Protein AF-A0A7M4FE18-F1 (afdb_monomer)

Solvent-accessible surface area (backbone atoms only — not comparable to full-atom values): 10732 Å² total; per-residue (Å²): 135,82,82,81,82,78,73,80,78,76,74,68,84,56,61,56,69,42,36,72,48,79,52,52,74,40,83,45,57,67,82,55,80,61,75,67,67,68,33,57,43,26,29,35,41,30,49,22,40,24,46,33,34,63,68,52,71,59,44,53,52,50,60,69,66,32,81,45,52,52,42,32,36,61,48,68,33,54,24,41,53,43,49,86,30,51,68,44,40,52,50,55,64,74,47,84,34,49,55,67,53,80,74,38,33,19,62,25,48,79,97,41,48,69,40,37,44,68,74,64,52,76,83,75,25,66,66,65,81,76,91,62,70,68,60,62,50,48,56,52,52,52,53,52,50,52,53,54,50,50,54,51,50,50,52,51,48,50,52,58,68,38,50,65,54,54,54,52,51,54,52,54,50,52,52,51,52,51,54,51,54,54,53,54,59,66,72,77,111

Structure (mmCIF, N/CA/C/O backbone):
data_AF-A0A7M4FE18-F1
#
_entry.id   AF-A0A7M4FE18-F1
#
loop_
_atom_site.group_PDB
_atom_site.id
_atom_site.type_symbol
_atom_site.label_atom_id
_atom_site.label_alt_id
_atom_site.label_comp_id
_atom_site.label_asym_id
_atom_site.label_entity_id
_atom_site.label_seq_id
_atom_site.pdbx_PDB_ins_code
_atom_site.Cartn_x
_atom_site.Cartn_y
_atom_site.Cartn_z
_atom_site.occupancy
_atom_site.B_iso_or_equiv
_atom_site.auth_seq_id
_atom_site.auth_comp_id
_atom_site.auth_asym_id
_atom_site.auth_atom_id
_atom_site.pdbx_PDB_model_num
ATOM 1 N N . MET A 1 1 ? -44.378 39.730 22.964 1.00 42.28 1 MET A N 1
ATOM 2 C CA . MET A 1 1 ? -43.262 39.204 22.153 1.00 42.28 1 MET A CA 1
ATOM 3 C C . MET A 1 1 ? -42.822 37.895 22.796 1.00 42.28 1 MET A C 1
ATOM 5 O O . MET A 1 1 ? -42.342 37.959 23.922 1.00 42.28 1 MET A O 1
ATOM 9 N N . PRO A 1 2 ? -43.108 36.723 22.208 1.00 44.78 2 PRO A N 1
ATOM 10 C CA . PRO A 1 2 ? -42.688 35.455 22.796 1.00 44.78 2 PRO A CA 1
ATOM 11 C C . PRO A 1 2 ? -41.182 35.238 22.551 1.00 44.78 2 PRO A C 1
ATOM 13 O O . PRO A 1 2 ? -40.670 35.695 21.526 1.00 44.78 2 PRO A O 1
ATOM 16 N N . PRO A 1 3 ? -40.460 34.574 23.470 1.00 52.25 3 PRO A N 1
ATOM 17 C CA . PRO A 1 3 ? -39.063 34.226 23.258 1.00 52.25 3 PRO A CA 1
ATOM 18 C C . PRO A 1 3 ? -38.976 33.123 22.198 1.00 52.25 3 PRO A C 1
ATOM 20 O O . PRO A 1 3 ? -39.673 32.112 22.277 1.00 52.25 3 PRO A O 1
ATOM 23 N N . GLY A 1 4 ? -38.142 33.353 21.184 1.00 50.41 4 GLY A N 1
ATOM 24 C CA . GLY A 1 4 ? -37.883 32.398 20.114 1.00 50.41 4 GLY A CA 1
ATOM 25 C C . GLY A 1 4 ? -37.279 31.113 20.669 1.00 50.41 4 GLY A C 1
ATOM 26 O O . GLY A 1 4 ? -36.243 31.130 21.329 1.00 50.41 4 GLY A O 1
ATOM 27 N N . THR A 1 5 ? -37.935 29.994 20.393 1.00 49.88 5 THR A N 1
ATOM 28 C CA . THR A 1 5 ? -37.393 28.656 20.597 1.00 49.88 5 THR A CA 1
ATOM 29 C C . THR A 1 5 ? -36.272 28.437 19.585 1.00 49.88 5 THR A C 1
ATOM 31 O O . THR A 1 5 ? -36.537 28.204 18.408 1.00 49.88 5 THR A O 1
ATOM 34 N N . SER A 1 6 ? -35.016 28.542 20.018 1.00 52.50 6 SER A N 1
ATOM 35 C CA . SER A 1 6 ? -33.874 28.078 19.233 1.00 52.50 6 SER A CA 1
ATOM 36 C C . SER A 1 6 ? -33.921 26.551 19.171 1.00 52.50 6 SER A C 1
ATOM 38 O O . SER A 1 6 ? -33.638 25.879 20.166 1.00 52.50 6 SER A O 1
ATOM 40 N N . GLU A 1 7 ? -34.316 26.013 18.018 1.00 55.94 7 GLU A N 1
ATOM 41 C CA . GLU A 1 7 ? -34.139 24.602 17.684 1.00 55.94 7 GLU A CA 1
ATOM 42 C C . GLU A 1 7 ? -32.673 24.193 17.908 1.00 55.94 7 GLU A C 1
ATOM 44 O O . GLU A 1 7 ? -31.758 24.923 17.511 1.00 55.94 7 GLU A O 1
ATOM 49 N N . PRO A 1 8 ? -32.404 23.028 18.520 1.00 55.88 8 PRO A N 1
ATOM 50 C CA . PRO A 1 8 ? -31.051 22.524 18.602 1.00 55.88 8 PRO A CA 1
ATOM 51 C C . PRO A 1 8 ? -30.641 22.087 17.197 1.00 55.88 8 PRO A C 1
ATOM 53 O O . PRO A 1 8 ? -31.093 21.059 16.689 1.00 55.88 8 PRO A O 1
ATOM 56 N N . HIS A 1 9 ? -29.769 22.873 16.566 1.00 52.91 9 HIS A N 1
ATOM 57 C CA . HIS A 1 9 ? -29.008 22.436 15.406 1.00 52.91 9 HIS A CA 1
ATOM 58 C C . HIS A 1 9 ? -28.360 21.092 15.753 1.00 52.91 9 HIS A C 1
ATOM 60 O O . HIS A 1 9 ? -27.433 21.028 16.560 1.00 52.91 9 HIS A O 1
ATOM 66 N N . ARG A 1 10 ? -28.882 20.003 15.173 1.00 52.66 10 ARG A N 1
ATOM 67 C CA . ARG A 1 10 ? -28.255 18.681 15.207 1.00 52.66 10 ARG A CA 1
ATOM 68 C C . ARG A 1 10 ? -26.841 18.838 14.659 1.00 52.66 10 ARG A C 1
ATOM 70 O O . ARG A 1 10 ? -26.648 18.904 13.447 1.00 52.66 10 ARG A O 1
ATOM 77 N N . ALA A 1 11 ? -25.864 18.917 15.556 1.00 55.81 11 ALA A N 1
ATOM 78 C CA . ALA A 1 11 ? -24.471 18.735 15.208 1.00 55.81 11 ALA A CA 1
ATOM 79 C C . ALA A 1 11 ? -24.369 17.370 14.518 1.00 55.81 11 ALA A C 1
ATOM 81 O O . ALA A 1 11 ? -24.775 16.353 15.087 1.00 55.81 11 ALA A O 1
ATOM 82 N N . GLY A 1 12 ? -23.901 17.357 13.268 1.00 58.50 12 GLY A N 1
ATOM 83 C CA . GLY A 1 12 ? -23.571 16.110 12.586 1.00 58.50 12 GLY A CA 1
ATOM 84 C C . GLY A 1 12 ? -22.623 15.275 13.456 1.00 58.50 12 GLY A C 1
ATOM 85 O O . GLY A 1 12 ? -21.921 15.837 14.304 1.00 58.50 12 GLY A O 1
ATOM 86 N N . PRO A 1 13 ? -22.611 13.942 13.299 1.00 56.84 13 PRO A N 1
ATOM 87 C CA . PRO A 1 13 ? -21.755 13.085 14.105 1.00 56.84 13 PRO A CA 1
ATOM 88 C C . PRO A 1 13 ? -20.311 13.584 14.016 1.00 56.84 13 PRO A C 1
ATOM 90 O O . PRO A 1 13 ? -19.751 13.715 12.928 1.00 56.84 13 PRO A O 1
ATOM 93 N N . SER A 1 14 ? -19.725 13.906 15.170 1.00 61.03 14 SER A N 1
ATOM 94 C CA . SER A 1 14 ? -18.310 14.257 15.247 1.00 61.03 14 SER A CA 1
ATOM 95 C C . SER A 1 14 ? -17.492 13.092 14.676 1.00 61.03 14 SER A C 1
ATOM 97 O O . SER A 1 14 ? -17.781 11.940 15.021 1.00 61.03 14 SER A O 1
ATOM 99 N N . PRO A 1 15 ? -16.456 13.340 13.852 1.00 65.06 15 PRO A N 1
ATOM 100 C CA . PRO A 1 15 ? -15.576 12.280 13.349 1.00 65.06 15 PRO A CA 1
ATOM 101 C C . PRO A 1 15 ? -14.940 11.457 14.484 1.00 65.06 15 PRO A C 1
ATOM 103 O O . PRO A 1 15 ? -14.554 10.311 14.276 1.00 65.06 15 PRO A O 1
ATOM 106 N N . ALA A 1 16 ? -14.921 11.997 15.709 1.00 69.12 16 ALA A N 1
ATOM 107 C CA . ALA A 1 16 ? -14.487 11.301 16.913 1.00 69.12 16 ALA A CA 1
ATOM 108 C C . ALA A 1 16 ? -15.373 10.106 17.320 1.00 69.12 16 ALA A C 1
ATOM 110 O O . ALA A 1 16 ? -14.930 9.312 18.138 1.00 69.12 16 ALA A O 1
ATOM 111 N N . ALA A 1 17 ? -16.594 9.961 16.793 1.00 83.62 17 ALA A N 1
ATOM 112 C CA . ALA A 1 17 ? -17.497 8.846 17.110 1.00 83.62 17 ALA A CA 1
ATOM 113 C C . ALA A 1 17 ? -17.591 7.792 15.991 1.00 83.62 17 ALA A C 1
ATOM 115 O O . ALA A 1 17 ? -18.314 6.807 16.136 1.00 83.62 17 ALA A O 1
ATOM 116 N N . LEU A 1 18 ? -16.898 7.991 14.864 1.00 88.88 18 LEU A N 1
ATOM 117 C CA . LEU A 1 18 ? -16.988 7.092 13.717 1.00 88.88 18 LEU A CA 1
ATOM 118 C C . LEU A 1 18 ? -16.325 5.741 14.034 1.00 88.88 18 LEU A C 1
ATOM 120 O O . LEU A 1 18 ? -15.116 5.682 14.243 1.00 88.88 18 LEU A O 1
ATOM 124 N N . GLN A 1 19 ? -17.110 4.662 14.027 1.00 94.44 19 GLN A N 1
ATOM 125 C CA . GLN A 1 19 ? -16.635 3.293 14.290 1.00 94.44 19 GLN A CA 1
ATOM 126 C C . GLN A 1 19 ? -16.416 2.478 13.013 1.00 94.44 19 GLN A C 1
ATOM 128 O O . GLN A 1 19 ? -15.500 1.661 12.935 1.00 94.44 19 GLN A O 1
ATOM 133 N N . HIS A 1 20 ? -17.226 2.716 11.985 1.00 95.56 20 HIS A N 1
ATOM 134 C CA . HIS A 1 20 ? -17.177 1.960 10.739 1.00 95.56 20 HIS A CA 1
ATOM 135 C C . HIS A 1 20 ? -17.039 2.921 9.564 1.00 95.56 20 HIS A C 1
ATOM 137 O O . HIS A 1 20 ? -17.894 3.781 9.357 1.00 95.56 20 HIS A O 1
ATOM 143 N N . LEU A 1 21 ? -15.959 2.769 8.800 1.00 95.38 21 LEU A N 1
ATOM 144 C CA . LEU A 1 21 ? -15.703 3.534 7.587 1.00 95.38 21 LEU A CA 1
ATOM 145 C C . LEU A 1 21 ? -15.643 2.576 6.399 1.00 95.38 21 LEU A C 1
ATOM 147 O O . LEU A 1 21 ? -14.681 1.819 6.253 1.00 95.38 21 LEU A O 1
ATOM 151 N N . ASP A 1 22 ? -16.677 2.609 5.559 1.00 96.50 22 ASP A N 1
ATOM 152 C CA . ASP A 1 22 ? -16.724 1.835 4.321 1.00 96.50 22 ASP A CA 1
ATOM 153 C C . ASP A 1 22 ? -16.465 2.740 3.114 1.00 96.50 22 ASP A C 1
ATOM 155 O O . ASP A 1 22 ? -17.252 3.631 2.805 1.00 96.50 22 ASP A O 1
ATOM 159 N N . LEU A 1 23 ? -15.335 2.509 2.452 1.00 96.44 23 LEU A N 1
ATOM 160 C CA . LEU A 1 23 ? -14.903 3.186 1.233 1.00 96.44 23 LEU A CA 1
ATOM 161 C C . LEU A 1 23 ? -14.771 2.187 0.077 1.00 96.44 23 LEU A C 1
ATOM 163 O O . LEU A 1 23 ? -14.039 2.446 -0.884 1.00 96.44 23 LEU A O 1
ATOM 167 N N . ARG A 1 24 ? -15.455 1.036 0.150 1.00 97.38 24 ARG A N 1
ATOM 168 C CA . ARG A 1 24 ? -15.417 0.042 -0.925 1.00 97.38 24 ARG A CA 1
ATOM 169 C C . ARG A 1 24 ? -15.909 0.596 -2.254 1.00 97.38 24 ARG A C 1
ATOM 171 O O . ARG A 1 24 ? -16.787 1.454 -2.272 1.00 97.38 24 ARG A O 1
ATOM 178 N N . ASN A 1 25 ? -15.424 0.014 -3.345 1.00 97.31 25 ASN A N 1
ATOM 179 C CA . ASN A 1 25 ? -15.911 0.281 -4.700 1.00 97.31 25 ASN A CA 1
ATOM 180 C C . ASN A 1 25 ? -15.826 1.768 -5.068 1.00 97.31 25 ASN A C 1
ATOM 182 O O . ASN A 1 25 ? -16.767 2.365 -5.589 1.00 97.31 25 ASN A O 1
ATOM 186 N N . ASN A 1 26 ? -14.685 2.365 -4.736 1.00 96.56 26 ASN A N 1
ATOM 187 C CA . ASN A 1 26 ? -14.334 3.725 -5.113 1.00 96.56 26 ASN A CA 1
ATOM 188 C C . ASN A 1 26 ? -13.108 3.686 -6.035 1.00 96.56 26 ASN A C 1
ATOM 190 O O . ASN A 1 26 ? -12.541 2.636 -6.326 1.00 96.56 26 ASN A O 1
ATOM 194 N N . SER A 1 27 ? -12.678 4.843 -6.527 1.00 96.94 27 SER A N 1
ATOM 195 C CA . SER A 1 27 ? -11.498 4.951 -7.396 1.00 96.94 27 SER A CA 1
ATOM 196 C C . SER A 1 27 ? -10.297 5.525 -6.644 1.00 96.94 27 SER A C 1
ATOM 198 O O . SER A 1 27 ? -9.542 6.330 -7.185 1.00 96.94 27 SER A O 1
ATOM 200 N N . LEU A 1 28 ? -10.124 5.156 -5.369 1.00 96.56 28 LEU A N 1
ATOM 201 C CA . LEU A 1 28 ? -9.009 5.655 -4.569 1.00 96.56 28 LEU A CA 1
ATOM 202 C C . LEU A 1 28 ? -7.695 5.089 -5.111 1.00 96.56 28 LEU A C 1
ATOM 204 O O . LEU A 1 28 ? -7.474 3.882 -5.091 1.00 96.56 28 LEU A O 1
ATOM 208 N N . VAL A 1 29 ? -6.813 5.976 -5.568 1.00 95.06 29 VAL A N 1
ATOM 209 C CA . VAL A 1 29 ? -5.465 5.636 -6.063 1.00 95.06 29 VAL A CA 1
ATOM 210 C C . VAL A 1 29 ? -4.392 5.751 -4.979 1.00 95.06 29 VAL A C 1
ATOM 212 O O . VAL A 1 29 ? -3.300 5.196 -5.089 1.00 95.06 29 VAL A O 1
ATOM 215 N N . GLY A 1 30 ? -4.701 6.463 -3.897 1.00 92.62 30 GLY A N 1
ATOM 216 C CA . GLY A 1 30 ? -3.815 6.645 -2.761 1.00 92.62 30 GLY A CA 1
ATOM 217 C C . GLY A 1 30 ? -4.547 7.241 -1.567 1.00 92.62 30 GLY A C 1
ATOM 218 O O . GLY A 1 30 ? -5.657 7.754 -1.687 1.00 92.62 30 GLY A O 1
ATOM 219 N N . LEU A 1 31 ? -3.899 7.174 -0.409 1.00 92.31 31 LEU A N 1
ATOM 220 C CA . LEU A 1 31 ? -4.385 7.743 0.844 1.00 92.31 31 LEU A CA 1
ATOM 221 C C . LEU A 1 31 ? -3.417 8.828 1.311 1.00 92.31 31 LEU A C 1
ATOM 223 O O . LEU A 1 31 ? -2.200 8.719 1.120 1.00 92.31 31 LEU A O 1
ATOM 227 N N . HIS A 1 32 ? -3.960 9.885 1.908 1.00 85.81 32 HIS A N 1
ATOM 228 C CA . HIS A 1 32 ? -3.176 11.011 2.395 1.00 85.81 32 HIS A CA 1
ATOM 229 C C . HIS A 1 32 ? -2.649 10.739 3.811 1.00 85.81 32 HIS A C 1
ATOM 231 O O . HIS A 1 32 ? -3.132 9.871 4.541 1.00 85.81 32 HIS A O 1
ATOM 237 N N . ASN A 1 33 ? -1.647 11.507 4.231 1.00 77.56 33 ASN A N 1
ATOM 238 C CA . ASN A 1 33 ? -1.015 11.382 5.548 1.00 77.56 33 ASN A CA 1
ATOM 239 C C . ASN A 1 33 ? -1.886 11.868 6.727 1.00 77.56 33 ASN A C 1
ATOM 241 O O . ASN A 1 33 ? -1.421 11.822 7.858 1.00 77.56 33 ASN A O 1
ATOM 245 N N . VAL A 1 34 ? -3.122 12.299 6.479 1.00 79.12 34 VAL A N 1
ATOM 246 C CA . VAL A 1 34 ? -4.082 12.707 7.521 1.00 79.12 34 VAL A CA 1
ATOM 247 C C . VAL A 1 34 ? -5.453 12.055 7.334 1.00 79.12 34 VAL A C 1
ATOM 249 O O . VAL A 1 34 ? -6.414 12.439 7.990 1.00 79.12 34 VAL A O 1
ATOM 252 N N . SER A 1 35 ? -5.566 11.069 6.436 1.00 81.94 35 SER A N 1
ATOM 253 C CA . SER A 1 35 ? -6.856 10.477 6.057 1.00 81.94 35 SER A CA 1
ATOM 254 C C . SER A 1 35 ? -7.612 9.836 7.222 1.00 81.94 35 SER A C 1
ATOM 256 O O . SER A 1 35 ? -8.833 9.745 7.152 1.00 81.94 35 SER A O 1
ATOM 258 N N . PHE A 1 36 ? -6.917 9.409 8.281 1.00 86.75 36 PHE A N 1
ATOM 259 C CA . PHE A 1 36 ? -7.545 8.775 9.445 1.00 86.75 36 PHE A CA 1
ATOM 260 C C . PHE A 1 36 ? -7.273 9.513 10.759 1.00 86.75 36 PHE A C 1
ATOM 262 O O . PHE A 1 36 ? -7.520 8.985 11.845 1.00 86.75 36 PHE A O 1
ATOM 269 N N . GLN A 1 37 ? -6.754 10.740 10.681 1.00 85.50 37 GLN A N 1
ATOM 270 C CA . GLN A 1 37 ? -6.467 11.537 11.864 1.00 85.50 37 GLN A CA 1
ATOM 271 C C . GLN A 1 37 ? -7.768 11.891 12.600 1.00 85.50 37 GLN A C 1
ATOM 273 O O . GLN A 1 37 ? -8.750 12.310 11.994 1.00 85.50 37 GLN A O 1
ATOM 278 N N . GLY A 1 38 ? -7.780 11.716 13.924 1.00 84.50 38 GLY A N 1
ATOM 279 C CA . GLY A 1 38 ? -8.946 12.010 14.765 1.00 84.50 38 GLY A CA 1
ATOM 280 C C . GLY A 1 38 ? -10.012 10.908 14.813 1.00 84.50 38 GLY A C 1
ATOM 281 O O . GLY A 1 38 ? -10.920 10.998 15.636 1.00 84.50 38 GLY A O 1
ATOM 282 N N . LEU A 1 39 ? -9.880 9.833 14.026 1.00 89.50 39 LEU A N 1
ATOM 283 C CA . LEU A 1 39 ? -10.812 8.697 14.021 1.00 89.50 39 LEU A CA 1
ATOM 284 C C . LEU A 1 39 ? -10.513 7.682 15.141 1.00 89.50 39 LEU A C 1
ATOM 286 O O . LEU A 1 39 ? -10.460 6.479 14.912 1.00 89.50 39 LEU A O 1
ATOM 290 N N . GLY A 1 40 ? -10.292 8.149 16.372 1.00 89.94 40 GLY A N 1
ATOM 291 C CA . GLY A 1 40 ? -9.823 7.303 17.482 1.00 89.94 40 GLY A CA 1
ATOM 292 C C . GLY A 1 40 ? -10.772 6.167 17.894 1.00 89.94 40 GLY A C 1
ATOM 293 O O . GLY A 1 40 ? -10.336 5.223 18.550 1.00 89.94 40 GLY A O 1
ATOM 294 N N . GLN A 1 41 ? -12.048 6.245 17.505 1.00 94.12 41 GLN A N 1
ATOM 295 C CA . GLN A 1 41 ? -13.060 5.213 17.759 1.00 94.12 41 GLN A CA 1
ATOM 296 C C . GLN A 1 41 ? -13.259 4.257 16.576 1.00 94.12 41 GLN A C 1
ATOM 298 O O . GLN A 1 41 ? -14.131 3.400 16.648 1.00 94.12 41 GLN A O 1
ATOM 303 N N . LEU A 1 42 ? -12.473 4.378 15.501 1.00 95.88 42 LEU A N 1
ATOM 304 C CA . LEU A 1 42 ? -12.630 3.540 14.318 1.00 95.88 42 LEU A CA 1
ATOM 305 C C . LEU A 1 42 ? -12.277 2.085 14.633 1.00 95.88 42 LEU A C 1
ATOM 307 O O . LEU A 1 42 ? -11.161 1.789 15.049 1.00 95.88 42 LEU A O 1
ATOM 311 N N . GLU A 1 43 ? -13.218 1.183 14.382 1.00 96.62 43 GLU A N 1
ATOM 312 C CA . GLU A 1 43 ? -13.111 -0.258 14.612 1.00 96.62 43 GLU A CA 1
ATOM 313 C C . GLU A 1 43 ? -12.941 -1.044 13.312 1.00 96.62 43 GLU A C 1
ATOM 315 O O . GLU A 1 43 ? -12.231 -2.054 13.278 1.00 96.62 43 GLU A O 1
ATOM 320 N N . SER A 1 44 ? -13.561 -0.578 12.222 1.00 97.50 44 SER A N 1
ATOM 321 C CA . SER A 1 44 ? -13.437 -1.217 10.913 1.00 97.50 44 SER A CA 1
ATOM 322 C C . SER A 1 44 ? -13.242 -0.223 9.779 1.00 97.50 44 SER A C 1
ATOM 324 O O . SER A 1 44 ? -14.005 0.736 9.641 1.00 97.50 44 SER A O 1
ATOM 326 N N . LEU A 1 45 ? -12.280 -0.530 8.915 1.00 97.50 45 LEU A N 1
ATOM 327 C CA . LEU A 1 45 ? -11.978 0.208 7.700 1.00 97.50 45 LEU A CA 1
ATOM 328 C C . LEU A 1 45 ? -12.067 -0.724 6.496 1.00 97.50 45 LEU A C 1
ATOM 330 O O . LEU A 1 45 ? -11.366 -1.732 6.422 1.00 97.50 45 LEU A O 1
ATOM 334 N N . ASN A 1 46 ? -12.879 -0.358 5.517 1.00 98.06 46 ASN A N 1
ATOM 335 C CA . ASN A 1 46 ? -12.965 -1.105 4.278 1.00 98.06 46 ASN A CA 1
ATOM 336 C C . ASN A 1 46 ? -12.518 -0.261 3.085 1.00 98.06 46 ASN A C 1
ATOM 338 O O . ASN A 1 46 ? -13.128 0.755 2.771 1.00 98.06 46 ASN A O 1
ATOM 342 N N . LEU A 1 47 ? -11.452 -0.708 2.427 1.00 97.75 47 LEU A N 1
ATOM 343 C CA . LEU A 1 47 ? -10.853 -0.099 1.242 1.00 97.75 47 LEU A CA 1
ATOM 344 C C . LEU A 1 47 ? -10.875 -1.069 0.051 1.00 97.75 47 LEU A C 1
ATOM 346 O O . LEU A 1 47 ? -10.108 -0.899 -0.899 1.00 97.75 47 LEU A O 1
ATOM 350 N N . SER A 1 48 ? -11.705 -2.117 0.097 1.00 98.06 48 SER A N 1
ATOM 351 C CA . SER A 1 48 ? -11.775 -3.092 -0.990 1.00 98.06 48 SER A CA 1
ATOM 352 C C . SER A 1 48 ? -12.252 -2.459 -2.298 1.00 98.06 48 SER A C 1
ATOM 354 O O . SER A 1 48 ? -12.927 -1.434 -2.270 1.00 98.06 48 SER A O 1
ATOM 356 N N . ASP A 1 49 ? -11.942 -3.068 -3.442 1.00 98.00 49 ASP A N 1
ATOM 357 C CA . ASP A 1 49 ? -12.413 -2.584 -4.755 1.00 98.00 49 ASP A CA 1
ATOM 358 C C . ASP A 1 49 ? -12.030 -1.123 -4.996 1.00 98.00 49 ASP A C 1
ATOM 360 O O . ASP A 1 49 ? -12.872 -0.265 -5.248 1.00 98.00 49 ASP A O 1
ATOM 364 N N . ASN A 1 50 ? -10.748 -0.827 -4.833 1.00 98.38 50 ASN A N 1
ATOM 365 C CA . ASN A 1 50 ? -10.190 0.478 -5.140 1.00 98.38 50 ASN A CA 1
ATOM 366 C C . ASN A 1 50 ? -9.008 0.311 -6.103 1.00 98.38 50 ASN A C 1
ATOM 368 O O . ASN A 1 50 ? -8.731 -0.774 -6.614 1.00 98.38 50 ASN A O 1
ATOM 372 N N . SER A 1 51 ? -8.316 1.407 -6.394 1.00 98.00 51 SER A N 1
ATOM 373 C CA . SER A 1 51 ? -7.145 1.433 -7.274 1.00 98.00 51 SER A CA 1
ATOM 374 C C . SER A 1 51 ? -5.851 1.664 -6.488 1.00 98.00 51 SER A C 1
ATOM 376 O O . SER A 1 51 ? -4.908 2.272 -6.995 1.00 98.00 51 SER A O 1
ATOM 378 N N . LEU A 1 52 ? -5.797 1.207 -5.233 1.00 97.75 52 LEU A N 1
ATOM 379 C CA . LEU A 1 52 ? -4.626 1.380 -4.383 1.00 97.75 52 LEU A CA 1
ATOM 380 C C . LEU A 1 52 ? -3.499 0.469 -4.866 1.00 97.75 52 LEU A C 1
ATOM 382 O O . LEU A 1 52 ? -3.632 -0.751 -4.918 1.00 97.75 52 LEU A O 1
ATOM 386 N N . MET A 1 53 ? -2.359 1.078 -5.174 1.00 97.19 53 MET A N 1
ATOM 387 C CA . MET A 1 53 ? -1.168 0.346 -5.610 1.00 97.19 53 MET A CA 1
ATOM 388 C C . MET A 1 53 ? -0.267 -0.051 -4.440 1.00 97.19 53 MET A C 1
ATOM 390 O O . MET A 1 53 ? 0.411 -1.073 -4.499 1.00 97.19 53 MET A O 1
ATOM 394 N N . ARG A 1 54 ? -0.253 0.756 -3.372 1.00 95.81 54 ARG A N 1
ATOM 395 C CA . ARG A 1 54 ? 0.489 0.518 -2.127 1.00 95.81 54 ARG A CA 1
ATOM 396 C C . ARG A 1 54 ? -0.027 1.421 -1.008 1.00 95.81 54 ARG A C 1
ATOM 398 O O . ARG A 1 54 ? -0.568 2.495 -1.274 1.00 95.81 54 ARG A O 1
ATOM 405 N N . LEU A 1 55 ? 0.202 1.032 0.242 1.00 95.81 55 LEU A N 1
ATOM 406 C CA . LEU A 1 55 ? 0.005 1.895 1.408 1.00 95.81 55 LEU A CA 1
ATOM 407 C C . LEU A 1 55 ? 1.345 2.520 1.808 1.00 95.81 55 LEU A C 1
ATOM 409 O O . LEU A 1 55 ? 2.322 1.813 2.033 1.00 95.81 55 LEU A O 1
ATOM 413 N N . LYS A 1 56 ? 1.400 3.853 1.889 1.00 94.38 56 LYS A N 1
ATOM 414 C CA . LYS A 1 56 ? 2.618 4.579 2.286 1.00 94.38 56 LYS A CA 1
ATOM 415 C C . LYS A 1 56 ? 2.871 4.429 3.789 1.00 94.38 56 LYS A C 1
ATOM 417 O O . LYS A 1 56 ? 1.922 4.336 4.566 1.00 94.38 56 LYS A O 1
ATOM 422 N N . ASN A 1 57 ? 4.126 4.558 4.218 1.00 93.56 57 ASN A N 1
ATOM 423 C CA . ASN A 1 57 ? 4.519 4.451 5.633 1.00 93.56 57 ASN A CA 1
ATOM 424 C C . ASN A 1 57 ? 3.743 5.396 6.553 1.00 93.56 57 ASN A C 1
ATOM 426 O O . ASN A 1 57 ? 3.351 5.002 7.648 1.00 93.56 57 ASN A O 1
ATOM 430 N N . ALA A 1 58 ? 3.450 6.616 6.094 1.00 92.19 58 ALA A N 1
ATOM 431 C CA . ALA A 1 58 ? 2.628 7.565 6.844 1.00 92.19 58 ALA A CA 1
ATOM 432 C C . ALA A 1 58 ? 1.204 7.037 7.104 1.00 92.19 58 ALA A C 1
ATOM 434 O O . ALA A 1 58 ? 0.662 7.226 8.192 1.00 92.19 58 ALA A O 1
ATOM 435 N N . THR A 1 59 ? 0.607 6.354 6.124 1.00 93.69 59 THR A N 1
ATOM 436 C CA . THR A 1 59 ? -0.706 5.711 6.261 1.00 93.69 59 THR A CA 1
ATOM 437 C C . THR A 1 59 ? -0.621 4.506 7.193 1.00 93.69 59 THR A C 1
ATOM 439 O O . THR A 1 59 ? -1.446 4.375 8.088 1.00 93.69 59 THR A O 1
ATOM 442 N N . LEU A 1 60 ? 0.403 3.658 7.044 1.00 94.81 60 LEU A N 1
ATOM 443 C CA . LEU A 1 60 ? 0.616 2.502 7.924 1.00 94.81 60 LEU A CA 1
ATOM 444 C C . LEU A 1 60 ? 0.805 2.928 9.388 1.00 94.81 60 LEU A C 1
ATOM 446 O O . LEU A 1 60 ? 0.255 2.305 10.291 1.00 94.81 60 LEU A O 1
ATOM 450 N N . SER A 1 61 ? 1.547 4.014 9.622 1.00 93.12 61 SER A N 1
ATOM 451 C CA . SER A 1 61 ? 1.741 4.608 10.950 1.00 93.12 61 SER A CA 1
ATOM 452 C C . SER A 1 61 ? 0.418 5.071 11.567 1.00 93.12 61 SER A C 1
ATOM 454 O O . SER A 1 61 ? 0.117 4.735 12.710 1.00 93.12 61 SER A O 1
ATOM 456 N N . GLN A 1 62 ? -0.428 5.750 10.787 1.00 92.69 62 GLN A N 1
ATOM 457 C CA . GLN A 1 62 ? -1.768 6.126 11.242 1.00 92.69 62 GLN A CA 1
ATOM 458 C C . GLN A 1 62 ? -2.619 4.912 11.595 1.00 92.69 62 GLN A C 1
ATOM 460 O O . GLN A 1 62 ? -3.202 4.891 12.673 1.00 92.69 62 GLN A O 1
ATOM 465 N N . LEU A 1 63 ? -2.663 3.890 10.735 1.00 93.81 63 LEU A N 1
ATOM 466 C CA . LEU A 1 63 ? -3.441 2.678 11.001 1.00 93.81 63 LEU A CA 1
ATOM 467 C C . LEU A 1 63 ? -2.979 1.982 12.291 1.00 93.81 63 LEU A C 1
ATOM 469 O O . LEU A 1 63 ? -3.818 1.545 13.072 1.00 93.81 63 LEU A O 1
ATOM 473 N N . ARG A 1 64 ? -1.664 1.950 12.559 1.00 92.25 64 ARG A N 1
ATOM 474 C CA . ARG A 1 64 ? -1.097 1.452 13.828 1.00 92.25 64 ARG A CA 1
ATOM 475 C C . ARG A 1 64 ? -1.475 2.315 15.037 1.00 92.25 64 ARG A C 1
ATOM 477 O O . ARG A 1 64 ? -1.588 1.791 16.137 1.00 92.25 64 ARG A O 1
ATOM 484 N N . SER A 1 65 ? -1.643 3.624 14.847 1.00 91.75 65 SER A N 1
ATOM 485 C CA . SER A 1 65 ? -1.978 4.568 15.922 1.00 91.75 65 SER A CA 1
ATOM 486 C C . SER A 1 65 ? -3.448 4.529 16.349 1.00 91.75 65 SER A C 1
ATOM 488 O O . SER A 1 65 ? -3.788 5.077 17.395 1.00 91.75 65 SER A O 1
ATOM 490 N N . LEU A 1 66 ? -4.322 3.896 15.557 1.00 93.12 66 LEU A N 1
ATOM 491 C CA . LEU A 1 66 ? -5.746 3.792 15.858 1.00 93.12 66 LEU A CA 1
ATOM 492 C C . LEU A 1 66 ? -5.984 2.683 16.896 1.00 93.12 66 LEU A C 1
ATOM 494 O O . LEU A 1 66 ? -5.867 1.502 16.566 1.00 93.12 66 LEU A O 1
ATOM 498 N N . PRO A 1 67 ? -6.357 3.023 18.144 1.00 92.62 67 PRO A N 1
ATOM 499 C CA . PRO A 1 67 ? -6.350 2.069 19.254 1.00 92.62 67 PRO A CA 1
ATOM 500 C C . PRO A 1 67 ? -7.495 1.052 19.194 1.00 92.62 67 PRO A C 1
ATOM 502 O O . PRO A 1 67 ? -7.421 0.002 19.826 1.00 92.62 67 PRO A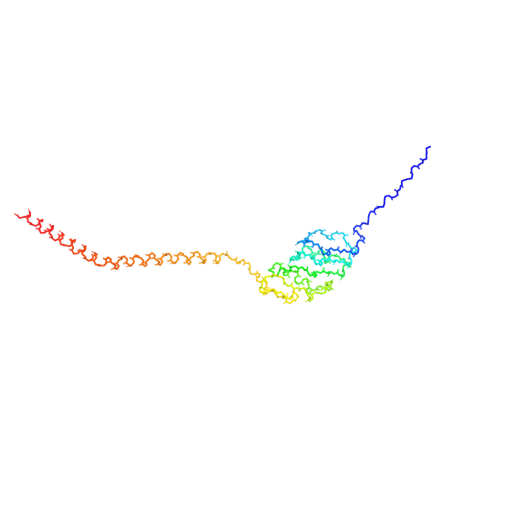 O 1
ATOM 505 N N . ARG A 1 68 ? -8.578 1.376 18.478 1.00 94.94 68 ARG A N 1
ATOM 506 C CA . ARG A 1 68 ? -9.787 0.547 18.373 1.00 94.94 68 ARG A CA 1
ATOM 507 C C . ARG A 1 68 ? -9.877 -0.228 17.064 1.00 94.94 68 ARG A C 1
ATOM 509 O O . ARG A 1 68 ? -10.747 -1.086 16.951 1.00 94.94 68 ARG A O 1
ATOM 516 N N . LEU A 1 69 ? -8.991 0.034 16.103 1.00 96.19 69 LEU A N 1
ATOM 517 C CA . LEU A 1 69 ? -9.078 -0.572 14.781 1.00 96.19 69 LEU A CA 1
ATOM 518 C C . LEU A 1 69 ? -8.811 -2.073 14.894 1.00 96.19 69 LEU A C 1
ATOM 520 O O . LEU A 1 69 ? -7.816 -2.496 15.475 1.00 96.19 69 LEU A O 1
ATOM 524 N N . GLN A 1 70 ? -9.705 -2.890 14.355 1.00 96.06 70 GLN A N 1
ATOM 525 C CA . GLN A 1 70 ? -9.615 -4.349 14.450 1.00 96.06 70 GLN A CA 1
ATOM 526 C C . GLN A 1 70 ? -9.763 -5.034 13.100 1.00 96.06 70 GLN A C 1
ATOM 528 O O . GLN A 1 70 ? -9.220 -6.118 12.919 1.00 96.06 70 GLN A O 1
ATOM 533 N N . ARG A 1 71 ? -10.491 -4.421 12.160 1.00 97.56 71 ARG A N 1
ATOM 534 C CA . ARG A 1 71 ? -10.793 -5.020 10.857 1.00 97.56 71 ARG A CA 1
ATOM 535 C C . ARG A 1 71 ? -10.427 -4.073 9.727 1.00 97.56 71 ARG A C 1
ATOM 537 O O . ARG A 1 71 ? -10.933 -2.955 9.662 1.00 97.56 71 ARG A O 1
ATOM 544 N N . ILE A 1 72 ? -9.553 -4.527 8.837 1.00 97.94 72 ILE A N 1
ATOM 545 C CA . ILE A 1 72 ? -9.128 -3.794 7.647 1.00 97.94 72 ILE A CA 1
ATOM 546 C C . ILE A 1 72 ? -9.315 -4.698 6.434 1.00 97.94 72 ILE A C 1
ATOM 548 O O . ILE A 1 72 ? -8.685 -5.751 6.347 1.00 97.94 72 ILE A O 1
ATOM 552 N N . SER A 1 73 ? -10.129 -4.272 5.471 1.00 98.06 73 SER A N 1
ATOM 553 C CA . SER A 1 73 ? -10.277 -4.980 4.197 1.00 98.06 73 SER A CA 1
ATOM 554 C C . SER A 1 73 ? -9.566 -4.229 3.075 1.00 98.06 73 SER A C 1
ATOM 556 O O . SER A 1 73 ? -9.813 -3.048 2.834 1.00 98.06 73 SER A O 1
ATOM 558 N N . LEU A 1 74 ? -8.653 -4.937 2.408 1.00 98.00 74 LEU A N 1
ATOM 559 C CA . LEU A 1 74 ? -7.764 -4.436 1.350 1.00 98.00 74 LEU A CA 1
ATOM 560 C C . LEU A 1 74 ? -7.920 -5.229 0.038 1.00 98.00 74 LEU A C 1
ATOM 562 O O . LEU A 1 74 ? -7.128 -5.097 -0.893 1.00 98.00 74 LEU A O 1
ATOM 566 N N . SER A 1 75 ? -8.920 -6.107 -0.037 1.00 97.50 75 SER A N 1
ATOM 567 C CA . SER A 1 75 ? -9.118 -6.997 -1.185 1.00 97.50 75 SER A CA 1
ATOM 568 C C . SER A 1 75 ? -9.399 -6.230 -2.485 1.00 97.50 75 SER A C 1
ATOM 570 O O . SER A 1 75 ? -9.855 -5.091 -2.455 1.00 97.50 75 SER A O 1
ATOM 572 N N . ARG A 1 76 ? -9.128 -6.858 -3.638 1.00 97.06 76 ARG A N 1
ATOM 573 C CA . ARG A 1 76 ? -9.440 -6.296 -4.969 1.00 97.06 76 ARG A CA 1
ATOM 574 C C . ARG A 1 76 ? -8.851 -4.891 -5.182 1.00 97.06 76 ARG A C 1
ATOM 576 O O . ARG A 1 76 ? -9.550 -3.958 -5.551 1.00 97.06 76 ARG A O 1
ATOM 583 N N . ASN A 1 77 ? -7.553 -4.758 -4.919 1.00 98.31 77 ASN A N 1
ATOM 584 C CA . ASN A 1 77 ? -6.753 -3.576 -5.232 1.00 98.31 77 ASN A CA 1
ATOM 585 C C . ASN A 1 77 ? -5.530 -4.003 -6.066 1.00 98.31 77 ASN A C 1
ATOM 587 O O . ASN A 1 77 ? -4.992 -5.091 -5.824 1.00 98.31 77 ASN A O 1
ATOM 591 N N . PRO A 1 78 ? -5.086 -3.186 -7.037 1.00 97.81 78 PRO A N 1
ATOM 592 C CA . PRO A 1 78 ? -4.004 -3.528 -7.953 1.00 97.81 78 PRO A CA 1
ATOM 593 C C . PRO A 1 78 ? -2.617 -3.326 -7.319 1.00 97.81 78 PRO A C 1
ATOM 595 O O . PRO A 1 78 ? -1.880 -2.409 -7.680 1.00 97.81 78 PRO A O 1
ATOM 598 N N . TRP A 1 79 ? -2.245 -4.180 -6.362 1.00 97.94 79 TRP A N 1
ATOM 599 C CA . TRP A 1 79 ? -0.996 -4.039 -5.605 1.00 97.94 79 TRP A CA 1
ATOM 600 C C . TRP A 1 79 ? 0.250 -4.121 -6.499 1.00 97.94 79 TRP A C 1
ATOM 602 O O . TRP A 1 79 ? 0.468 -5.121 -7.190 1.00 97.94 79 TRP A O 1
ATOM 612 N N . VAL A 1 80 ? 1.086 -3.084 -6.454 1.00 97.31 80 VAL A N 1
ATOM 613 C CA . VAL A 1 80 ? 2.347 -2.999 -7.199 1.00 97.31 80 VAL A CA 1
ATOM 614 C C . VAL A 1 80 ? 3.488 -3.424 -6.285 1.00 97.31 80 VAL A C 1
ATOM 616 O O . VAL A 1 80 ? 3.868 -2.708 -5.366 1.00 97.31 80 VAL A O 1
ATOM 619 N N . CYS A 1 81 ? 4.034 -4.602 -6.550 1.00 96.44 81 CYS A N 1
ATOM 620 C CA . CYS A 1 81 ? 5.086 -5.241 -5.779 1.00 96.44 81 CYS A CA 1
ATOM 621 C C . CYS A 1 81 ? 6.480 -4.866 -6.288 1.00 96.44 81 CYS A C 1
ATOM 623 O O . CYS A 1 81 ? 7.225 -5.712 -6.776 1.00 96.44 81 CYS A O 1
ATOM 625 N N . ASP A 1 82 ? 6.808 -3.581 -6.201 1.00 93.12 82 ASP A N 1
ATOM 626 C CA . ASP A 1 82 ? 8.145 -3.046 -6.461 1.00 93.12 82 ASP A CA 1
ATOM 627 C C . ASP A 1 82 ? 8.931 -2.860 -5.151 1.00 93.12 82 ASP A C 1
ATOM 629 O O . ASP A 1 82 ? 8.449 -3.181 -4.065 1.00 93.12 82 ASP A O 1
ATOM 633 N N . CYS A 1 83 ? 10.130 -2.285 -5.225 1.00 92.81 83 CYS A N 1
ATOM 634 C CA . CYS A 1 83 ? 10.914 -1.995 -4.026 1.00 92.81 83 CYS A CA 1
ATOM 635 C C . CYS A 1 83 ? 10.158 -1.168 -2.971 1.00 92.81 83 CYS A C 1
ATOM 637 O O . CYS A 1 83 ? 10.340 -1.336 -1.768 1.00 92.81 83 CYS A O 1
ATOM 639 N N . ASN A 1 84 ? 9.247 -0.298 -3.402 1.00 92.69 84 ASN A N 1
ATOM 640 C CA . ASN A 1 84 ? 8.559 0.605 -2.503 1.00 92.69 84 ASN A CA 1
ATOM 641 C C . ASN A 1 84 ? 7.454 -0.086 -1.682 1.00 92.69 84 ASN A C 1
ATOM 643 O O . ASN A 1 84 ? 6.915 0.541 -0.767 1.00 92.69 84 ASN A O 1
ATOM 647 N N . ILE A 1 85 ? 7.060 -1.330 -1.984 1.00 95.56 85 ILE A N 1
ATOM 648 C CA . ILE A 1 85 ? 6.016 -2.030 -1.214 1.00 95.56 85 ILE A CA 1
ATOM 649 C C . ILE A 1 85 ? 6.541 -2.692 0.068 1.00 95.56 85 ILE A C 1
ATOM 651 O O . ILE A 1 85 ? 5.739 -3.177 0.867 1.00 95.56 85 ILE A O 1
ATOM 655 N N . GLU A 1 86 ? 7.860 -2.743 0.271 1.00 94.31 86 GLU A N 1
ATOM 656 C CA . GLU A 1 86 ? 8.497 -3.557 1.312 1.00 94.31 86 GLU A CA 1
ATOM 657 C C . GLU A 1 86 ? 7.901 -3.329 2.712 1.00 94.31 86 GLU A C 1
ATOM 659 O O . GLU A 1 86 ? 7.460 -4.278 3.365 1.00 94.31 86 GLU A O 1
ATOM 664 N N . ASP A 1 87 ? 7.785 -2.072 3.140 1.00 94.94 87 ASP A N 1
ATOM 665 C CA . ASP A 1 87 ? 7.219 -1.710 4.444 1.00 94.94 87 ASP A CA 1
ATOM 666 C C . ASP A 1 87 ? 5.765 -2.167 4.617 1.00 94.94 87 ASP A C 1
ATOM 668 O O . ASP A 1 87 ? 5.363 -2.620 5.692 1.00 94.94 87 ASP A O 1
ATOM 672 N N . MET A 1 88 ? 4.967 -2.076 3.549 1.00 96.44 88 MET A N 1
ATOM 673 C CA . MET A 1 88 ? 3.582 -2.541 3.552 1.00 96.44 88 MET A CA 1
ATOM 674 C C . MET A 1 88 ? 3.516 -4.065 3.667 1.00 96.44 88 MET A C 1
ATOM 676 O O . MET A 1 88 ? 2.684 -4.581 4.412 1.00 96.44 88 MET A O 1
ATOM 680 N N . VAL A 1 89 ? 4.381 -4.791 2.955 1.00 96.56 89 VAL A N 1
ATOM 681 C CA . VAL A 1 89 ? 4.467 -6.256 3.043 1.00 96.56 89 VAL A CA 1
ATOM 682 C C . VAL A 1 89 ? 4.850 -6.687 4.457 1.00 96.56 89 VAL A C 1
ATOM 684 O O . VAL A 1 89 ? 4.238 -7.609 4.999 1.00 96.56 89 VAL A O 1
ATOM 687 N N . ASN A 1 90 ? 5.825 -6.017 5.069 1.00 95.69 90 ASN A N 1
ATOM 688 C CA . ASN A 1 90 ? 6.250 -6.305 6.438 1.00 95.69 90 ASN A CA 1
ATOM 689 C C . ASN A 1 90 ? 5.121 -6.028 7.436 1.00 95.69 90 ASN A C 1
ATOM 691 O O . ASN A 1 90 ? 4.756 -6.911 8.212 1.00 95.69 90 ASN A O 1
ATOM 695 N N . TRP A 1 91 ? 4.463 -4.871 7.320 1.00 96.50 91 TRP A N 1
ATOM 696 C CA . TRP A 1 91 ? 3.274 -4.560 8.113 1.00 96.50 91 TRP A CA 1
ATOM 697 C C . TRP A 1 91 ? 2.161 -5.604 7.946 1.00 96.50 91 TRP A C 1
ATOM 699 O O . TRP A 1 91 ? 1.540 -6.002 8.928 1.00 96.50 91 TRP A O 1
ATOM 709 N N . LEU A 1 92 ? 1.914 -6.086 6.725 1.00 97.12 92 LEU A N 1
ATOM 710 C CA . LEU A 1 92 ? 0.877 -7.083 6.457 1.00 97.12 92 LEU A CA 1
ATOM 711 C C . LEU A 1 92 ? 1.186 -8.440 7.109 1.00 97.12 92 LEU A C 1
ATOM 713 O O . LEU A 1 92 ? 0.271 -9.129 7.561 1.00 97.12 92 LEU A O 1
ATOM 717 N N . LYS A 1 93 ? 2.463 -8.837 7.152 1.00 95.75 93 LYS A N 1
ATOM 718 C CA . LYS A 1 93 ? 2.901 -10.075 7.815 1.00 95.75 93 LYS A CA 1
ATOM 719 C C . LYS A 1 93 ? 2.680 -10.007 9.326 1.00 95.75 93 LYS A C 1
ATOM 721 O O . LYS A 1 93 ? 2.191 -10.976 9.903 1.00 95.75 93 LYS A O 1
ATOM 726 N N . GLU A 1 94 ? 3.006 -8.865 9.927 1.00 94.75 94 GLU A N 1
ATOM 727 C CA . GLU A 1 94 ? 2.870 -8.598 11.364 1.00 94.75 94 GLU A CA 1
ATOM 728 C C . GLU A 1 94 ? 1.414 -8.374 11.794 1.00 94.75 94 GLU A C 1
ATOM 730 O O . GLU A 1 94 ? 1.033 -8.703 12.916 1.00 94.75 94 GLU A O 1
ATOM 735 N N . SER A 1 95 ? 0.587 -7.806 10.914 1.00 94.44 95 SER A N 1
ATOM 736 C CA . SER A 1 95 ? -0.774 -7.411 11.259 1.00 94.44 95 SER A CA 1
ATOM 737 C C . SER A 1 95 ? -1.733 -8.602 11.361 1.00 94.44 95 SER A C 1
ATOM 739 O O . SER A 1 95 ? -1.800 -9.490 10.500 1.00 94.44 95 SER A O 1
ATOM 741 N N . ASN A 1 96 ? -2.547 -8.564 12.416 1.00 94.31 96 ASN A N 1
ATOM 742 C CA . ASN A 1 96 ? -3.699 -9.443 12.621 1.00 94.31 96 ASN A CA 1
ATOM 743 C C . ASN A 1 96 ? -5.035 -8.746 12.314 1.00 94.31 96 ASN A C 1
ATOM 745 O O . ASN A 1 96 ? -6.076 -9.389 12.368 1.00 94.31 96 ASN A O 1
ATOM 749 N N . GLN A 1 97 ? -5.010 -7.450 11.984 1.00 95.50 97 GLN A N 1
ATOM 750 C CA . GLN A 1 97 ? -6.215 -6.657 11.714 1.00 95.50 97 GLN A CA 1
ATOM 751 C C . GLN A 1 97 ? -6.690 -6.789 10.259 1.00 95.50 97 GLN A C 1
ATOM 753 O O . GLN A 1 97 ? -7.823 -6.436 9.942 1.00 95.50 97 GLN A O 1
ATOM 758 N N . VAL A 1 98 ? -5.820 -7.245 9.348 1.00 97.25 98 VAL A N 1
ATOM 759 C CA . VAL A 1 98 ? -6.134 -7.327 7.915 1.00 97.25 98 VAL A CA 1
ATOM 760 C C . VAL A 1 98 ? -6.883 -8.615 7.595 1.00 97.25 98 VAL A C 1
ATOM 762 O O . VAL A 1 98 ? -6.344 -9.720 7.699 1.00 97.25 98 VAL A O 1
ATOM 765 N N . GLU A 1 99 ? -8.120 -8.459 7.141 1.00 96.19 99 GLU A N 1
ATOM 766 C CA . GLU A 1 99 ? -8.975 -9.558 6.719 1.00 96.19 99 GLU A CA 1
ATOM 767 C C . GLU A 1 99 ? -8.453 -10.177 5.421 1.00 96.19 99 GLU A C 1
ATOM 769 O O . GLU A 1 99 ? -8.069 -9.478 4.481 1.00 96.19 99 GLU A O 1
ATOM 774 N N . GLY A 1 100 ? -8.431 -11.510 5.356 1.00 94.44 100 GLY A N 1
ATOM 775 C CA . GLY A 1 100 ? -8.045 -12.214 4.133 1.00 94.44 100 GLY A CA 1
ATOM 776 C C . GLY A 1 100 ? -6.616 -11.919 3.661 1.00 94.44 100 GLY A C 1
ATOM 777 O O . GLY A 1 100 ? -6.352 -11.979 2.465 1.00 94.44 100 GLY A O 1
ATOM 778 N N . LYS A 1 101 ? -5.661 -11.628 4.562 1.00 94.06 101 LYS A N 1
ATOM 779 C CA . LYS A 1 101 ? -4.268 -11.296 4.186 1.00 94.06 101 LYS A CA 1
ATOM 780 C C . LYS A 1 101 ? -3.614 -12.281 3.205 1.00 94.06 101 LYS A C 1
ATOM 782 O O . LYS A 1 101 ? -2.791 -11.883 2.386 1.00 94.06 101 LYS A O 1
ATOM 787 N N . GLY A 1 102 ? -3.999 -13.559 3.262 1.00 94.00 102 GLY A N 1
ATOM 788 C CA . GLY A 1 102 ? -3.498 -14.611 2.374 1.00 94.00 102 GLY A CA 1
ATOM 789 C C . GLY A 1 102 ? -3.997 -14.536 0.926 1.00 94.00 102 GLY A C 1
ATOM 790 O O . GLY A 1 102 ? -3.344 -15.100 0.053 1.00 94.00 102 GLY A O 1
ATOM 791 N N . SER A 1 103 ? -5.109 -13.844 0.658 1.00 95.06 103 SER A N 1
ATOM 792 C CA . SER A 1 103 ? -5.656 -13.663 -0.694 1.00 95.06 103 SER A CA 1
ATOM 793 C C . SER A 1 103 ? -5.191 -12.373 -1.369 1.00 95.06 103 SER A C 1
ATOM 795 O O . SER A 1 103 ? -5.536 -12.132 -2.521 1.00 95.06 103 SER A O 1
ATOM 797 N N . LEU A 1 104 ? -4.446 -11.515 -0.666 1.00 97.75 104 LEU A N 1
ATOM 798 C CA . LEU A 1 104 ? -3.882 -10.309 -1.260 1.00 97.75 104 LEU A CA 1
ATOM 799 C C . LEU A 1 104 ? -2.665 -10.699 -2.106 1.00 97.75 104 LEU A C 1
ATOM 801 O O . LEU A 1 104 ? -1.711 -11.286 -1.591 1.00 97.75 104 LEU A O 1
ATOM 805 N N . SER A 1 105 ? -2.689 -10.366 -3.393 1.00 97.88 105 SER A N 1
ATOM 806 C CA . SER A 1 105 ? -1.654 -10.738 -4.359 1.00 97.88 105 SER A CA 1
ATOM 807 C C . SER A 1 105 ? -1.194 -9.555 -5.201 1.00 97.88 105 SER A C 1
ATOM 809 O O . SER A 1 105 ? -1.924 -8.581 -5.380 1.00 97.88 105 SER A O 1
ATOM 811 N N . CYS A 1 106 ? 0.016 -9.653 -5.744 1.00 97.94 106 CYS A N 1
ATOM 812 C CA . CYS A 1 106 ? 0.550 -8.661 -6.669 1.00 97.94 106 CYS A CA 1
ATOM 813 C C . CYS A 1 106 ? -0.232 -8.640 -7.981 1.00 97.94 106 CYS A C 1
ATOM 815 O O . CYS A 1 106 ? -0.548 -9.687 -8.548 1.00 97.94 106 CYS A O 1
ATOM 817 N N . SER A 1 107 ? -0.473 -7.437 -8.486 1.00 97.94 107 SER A N 1
ATOM 818 C CA . SER A 1 107 ? -0.980 -7.190 -9.840 1.00 97.94 107 SER A CA 1
ATOM 819 C C . SER A 1 107 ? 0.123 -6.732 -10.798 1.00 97.94 107 SER A C 1
ATOM 821 O O . SER A 1 107 ? -0.041 -6.811 -12.007 1.00 97.94 107 SER A O 1
ATOM 823 N N . ASN A 1 108 ? 1.251 -6.260 -10.267 1.00 95.69 108 ASN A N 1
ATOM 824 C CA . ASN A 1 108 ? 2.428 -5.844 -11.026 1.00 95.69 108 ASN A CA 1
ATOM 825 C C . ASN A 1 108 ? 3.675 -5.979 -10.125 1.00 95.69 108 ASN A C 1
ATOM 827 O O . ASN A 1 108 ? 3.504 -5.918 -8.906 1.00 95.69 108 ASN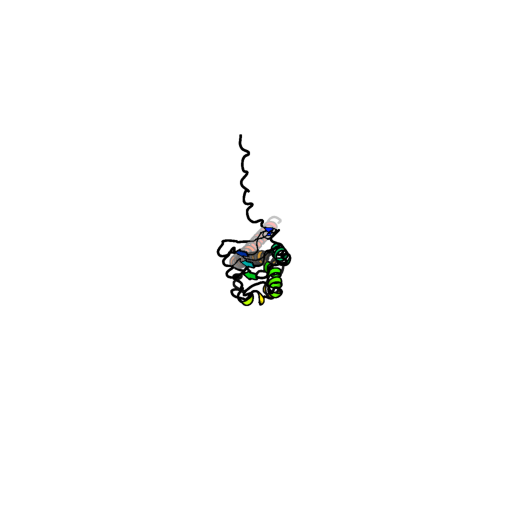 A O 1
ATOM 831 N N . PRO A 1 109 ? 4.911 -6.116 -10.645 1.00 95.50 109 PRO A N 1
ATOM 832 C CA . PRO A 1 109 ? 5.287 -6.388 -12.040 1.00 95.50 109 PRO A CA 1
ATOM 833 C C . PRO A 1 109 ? 4.865 -7.785 -12.509 1.00 95.50 109 PRO A C 1
ATOM 835 O O . PRO A 1 109 ? 4.515 -8.638 -11.696 1.00 95.50 109 PRO A O 1
ATOM 838 N N . GLU A 1 110 ? 4.936 -8.028 -13.821 1.00 93.75 110 GLU A N 1
ATOM 839 C CA . GLU A 1 110 ? 4.560 -9.304 -14.455 1.00 93.75 110 GLU A CA 1
ATOM 840 C C . GLU A 1 110 ? 5.259 -10.515 -13.813 1.00 93.75 110 GLU A C 1
ATOM 842 O O . GLU A 1 110 ? 4.615 -11.517 -13.511 1.00 93.75 110 GLU A O 1
ATOM 847 N N . GLY A 1 111 ? 6.549 -10.394 -13.477 1.00 93.69 111 GLY A N 1
ATOM 848 C CA . GLY A 1 111 ? 7.313 -11.463 -12.819 1.00 93.69 111 GLY A CA 1
ATOM 849 C C . GLY A 1 111 ? 6.839 -11.836 -11.406 1.00 93.69 111 GLY A C 1
ATOM 850 O O . GLY A 1 111 ? 7.251 -12.865 -10.873 1.00 93.69 111 GLY A O 1
ATOM 851 N N . LEU A 1 112 ? 5.980 -11.022 -10.786 1.00 96.00 112 LEU A N 1
ATOM 852 C CA . LEU A 1 112 ? 5.387 -11.287 -9.473 1.00 96.00 112 LEU A CA 1
ATOM 853 C C . LEU A 1 112 ? 3.862 -11.417 -9.532 1.00 96.00 112 LEU A C 1
ATOM 855 O O . LEU A 1 112 ? 3.235 -11.531 -8.481 1.00 96.00 112 LEU A O 1
ATOM 859 N N . LEU A 1 113 ? 3.258 -11.426 -10.721 1.00 96.62 113 LEU A N 1
ATOM 860 C CA . LEU A 1 113 ? 1.809 -11.468 -10.890 1.00 96.62 113 LEU A CA 1
ATOM 861 C C . LEU A 1 113 ? 1.179 -12.631 -10.106 1.00 96.62 113 LEU A C 1
ATOM 863 O O . LEU A 1 113 ? 1.681 -13.754 -10.110 1.00 96.62 113 LEU A O 1
ATOM 867 N N . ASN A 1 114 ? 0.073 -12.354 -9.411 1.00 96.88 114 ASN A N 1
ATOM 868 C CA . ASN A 1 114 ? -0.664 -13.298 -8.562 1.00 96.88 114 ASN A CA 1
ATOM 869 C C . ASN A 1 114 ? 0.127 -13.889 -7.382 1.00 96.88 114 ASN A C 1
ATOM 871 O O . ASN A 1 114 ? -0.419 -14.680 -6.608 1.00 96.88 114 ASN A O 1
ATOM 875 N N . LYS A 1 115 ? 1.385 -13.486 -7.168 1.00 96.88 115 LYS A N 1
ATOM 876 C CA . LYS A 1 115 ? 2.141 -13.904 -5.990 1.00 96.88 115 LYS A CA 1
ATOM 877 C C . LYS A 1 115 ? 1.508 -13.288 -4.736 1.00 96.88 115 LYS A C 1
ATOM 879 O O . LYS A 1 115 ? 1.299 -12.073 -4.705 1.00 96.88 115 LYS A O 1
ATOM 884 N N . PRO A 1 116 ? 1.212 -14.077 -3.686 1.00 97.56 116 PRO A N 1
ATOM 885 C CA . PRO A 1 116 ? 0.648 -13.538 -2.453 1.00 97.56 116 PRO A CA 1
ATOM 886 C C . PRO A 1 116 ? 1.611 -12.569 -1.761 1.00 97.56 116 PRO A C 1
ATOM 888 O O . PRO A 1 116 ? 2.777 -12.909 -1.554 1.00 97.56 116 PRO A O 1
ATOM 891 N N . LEU A 1 117 ? 1.109 -11.408 -1.331 1.00 97.31 117 LEU A N 1
ATOM 892 C CA . LEU A 1 117 ? 1.890 -10.348 -0.678 1.00 97.31 117 LEU A CA 1
ATOM 893 C C . LEU A 1 117 ? 2.631 -10.858 0.562 1.00 97.31 117 LEU A C 1
ATOM 895 O O . LEU A 1 117 ? 3.820 -10.607 0.738 1.00 97.31 117 LEU A O 1
ATOM 899 N N . VAL A 1 118 ? 1.964 -11.674 1.379 1.00 96.56 118 VAL A N 1
ATOM 900 C CA . VAL A 1 118 ? 2.557 -12.280 2.583 1.00 96.56 118 VAL A CA 1
ATOM 901 C C . VAL A 1 118 ? 3.715 -13.247 2.286 1.00 96.56 118 VAL A C 1
ATOM 903 O O . VAL A 1 118 ? 4.504 -13.535 3.182 1.00 96.56 118 VAL A O 1
ATOM 906 N N . LYS A 1 119 ? 3.847 -13.735 1.043 1.00 96.50 119 LYS A N 1
ATOM 907 C CA . LYS A 1 119 ? 4.924 -14.643 0.605 1.00 96.50 119 LYS A CA 1
ATOM 908 C C . LYS A 1 119 ? 6.101 -13.920 -0.063 1.00 96.50 119 LYS A C 1
ATOM 910 O O . LYS A 1 119 ? 7.065 -14.577 -0.450 1.00 96.50 119 LYS A O 1
ATOM 915 N N . ILE A 1 120 ? 6.037 -12.601 -0.231 1.00 95.56 120 ILE A N 1
ATOM 916 C CA . ILE A 1 120 ? 7.119 -11.814 -0.834 1.00 95.56 120 ILE A CA 1
ATOM 917 C C . ILE A 1 120 ? 8.290 -11.694 0.141 1.00 95.56 120 ILE A C 1
ATOM 919 O O . ILE A 1 120 ? 8.100 -11.438 1.333 1.00 95.56 120 ILE A O 1
ATOM 923 N N . ARG A 1 121 ? 9.510 -11.843 -0.371 1.00 93.38 121 ARG A N 1
ATOM 924 C CA . ARG A 1 121 ? 10.762 -11.561 0.343 1.00 93.38 121 ARG A CA 1
ATOM 925 C C . ARG A 1 121 ? 11.400 -10.290 -0.219 1.00 93.38 121 ARG A C 1
ATOM 927 O O . ARG A 1 121 ? 11.207 -9.995 -1.393 1.00 93.38 121 ARG A O 1
ATOM 934 N N . SER A 1 122 ? 12.211 -9.588 0.573 1.00 89.88 122 SER A N 1
ATOM 935 C CA . SER A 1 122 ? 12.912 -8.367 0.133 1.00 89.88 122 SER A CA 1
ATOM 936 C C . SER A 1 122 ? 13.777 -8.596 -1.113 1.00 89.88 122 SER A C 1
ATOM 938 O O . SER A 1 122 ? 13.822 -7.756 -2.005 1.00 89.88 122 SER A O 1
ATOM 940 N N . SER A 1 123 ? 14.380 -9.785 -1.238 1.00 89.19 123 SER A N 1
ATOM 941 C CA . SER A 1 123 ? 15.140 -10.202 -2.427 1.00 89.19 123 SER A CA 1
ATOM 942 C C . SER A 1 123 ? 14.313 -10.227 -3.714 1.00 89.19 123 SER A C 1
ATOM 944 O O . SER A 1 123 ? 14.866 -10.083 -4.797 1.00 89.19 123 SER A O 1
ATOM 946 N N . ASP A 1 124 ? 12.999 -10.443 -3.609 1.00 91.19 124 ASP A N 1
ATOM 947 C CA . ASP A 1 124 ? 12.106 -10.526 -4.764 1.00 91.19 124 ASP A CA 1
ATOM 948 C C . ASP A 1 124 ? 11.764 -9.127 -5.322 1.00 91.19 124 ASP A C 1
ATOM 950 O O . ASP A 1 124 ? 11.343 -9.021 -6.469 1.00 91.19 124 ASP A O 1
ATOM 954 N N . LEU A 1 125 ? 11.936 -8.059 -4.528 1.00 90.38 125 LEU A N 1
ATOM 955 C CA . LEU A 1 125 ? 11.494 -6.692 -4.845 1.00 90.38 125 LEU A CA 1
ATOM 956 C C . LEU A 1 125 ? 12.516 -5.862 -5.645 1.00 90.38 125 LEU A C 1
ATOM 958 O O . LEU A 1 125 ? 12.252 -4.703 -5.958 1.00 90.38 125 LEU A O 1
ATOM 962 N N . ASN A 1 126 ? 13.670 -6.447 -5.985 1.00 79.00 126 ASN A N 1
ATOM 963 C CA . ASN A 1 126 ? 14.755 -5.819 -6.749 1.00 79.00 126 ASN A CA 1
ATOM 964 C C . ASN A 1 126 ? 15.091 -4.381 -6.283 1.00 79.00 126 ASN A C 1
ATOM 966 O O . ASN A 1 126 ? 15.173 -3.452 -7.083 1.00 79.00 126 ASN A O 1
ATOM 970 N N . CYS A 1 127 ? 15.278 -4.204 -4.970 1.00 82.25 127 CYS A N 1
ATOM 971 C CA . CYS A 1 127 ? 15.538 -2.919 -4.305 1.00 82.25 127 CYS A CA 1
ATOM 972 C C . CYS A 1 127 ? 16.929 -2.311 -4.532 1.00 82.25 127 CYS A C 1
ATOM 974 O O . CYS A 1 127 ? 17.306 -1.340 -3.873 1.00 82.25 127 CYS A O 1
ATOM 976 N N . SER A 1 128 ? 17.704 -2.869 -5.454 1.00 78.81 128 SER A N 1
ATOM 977 C CA . SER A 1 128 ? 18.990 -2.312 -5.844 1.00 78.81 128 SER A CA 1
ATOM 978 C C . SER A 1 128 ? 18.764 -0.943 -6.496 1.00 78.81 128 SER A C 1
ATOM 980 O O . SER A 1 128 ? 18.324 -0.848 -7.641 1.00 78.81 128 SER A O 1
ATOM 982 N N . LEU A 1 129 ? 19.037 0.131 -5.752 1.00 63.94 129 LEU A N 1
ATOM 983 C CA . LEU A 1 129 ? 19.170 1.486 -6.289 1.00 63.94 129 LEU A CA 1
ATOM 984 C C . LEU A 1 129 ? 20.117 1.493 -7.506 1.00 63.94 129 LEU A C 1
ATOM 986 O O . LEU A 1 129 ? 21.127 0.791 -7.507 1.00 63.94 129 LEU A O 1
ATOM 990 N N . PRO A 1 130 ? 19.923 2.446 -8.423 1.00 55.41 130 PRO A N 1
ATOM 991 C CA . PRO A 1 130 ? 19.061 2.365 -9.594 1.00 55.41 130 PRO A CA 1
ATOM 992 C C . PRO A 1 130 ? 19.606 1.446 -10.705 1.00 55.41 130 PRO A C 1
ATOM 994 O O . PRO A 1 130 ? 20.802 1.414 -11.003 1.00 55.41 130 PRO A O 1
ATOM 997 N N . VAL A 1 131 ? 18.688 0.801 -11.425 1.00 56.59 131 VAL A N 1
ATOM 998 C CA . VAL A 1 131 ? 18.924 0.413 -12.819 1.00 56.59 131 VAL A CA 1
ATOM 999 C C . VAL A 1 131 ? 19.042 1.702 -13.646 1.00 56.59 131 VAL A C 1
ATOM 1001 O O . VAL A 1 131 ? 18.125 2.520 -13.649 1.00 56.59 131 VAL A O 1
ATOM 1004 N N . ASP A 1 132 ? 20.180 1.830 -14.338 1.00 49.88 132 ASP A N 1
ATOM 1005 C CA . ASP A 1 132 ? 20.367 2.526 -15.622 1.00 49.88 132 ASP A CA 1
ATOM 1006 C C . ASP A 1 132 ? 21.260 3.788 -15.733 1.00 49.88 132 ASP A C 1
ATOM 1008 O O . ASP A 1 132 ? 20.920 4.745 -16.421 1.00 49.88 132 ASP A O 1
ATOM 1012 N N . ILE A 1 133 ? 22.470 3.776 -15.156 1.00 54.94 133 ILE A N 1
ATOM 1013 C CA . ILE A 1 133 ? 23.624 4.426 -15.833 1.00 54.94 133 ILE A CA 1
ATOM 1014 C C . ILE A 1 133 ? 24.405 3.388 -16.662 1.00 54.94 133 ILE A C 1
ATOM 1016 O O . ILE A 1 133 ? 24.933 3.703 -17.726 1.00 54.94 133 ILE A O 1
ATOM 1020 N N . GLN A 1 134 ? 24.415 2.121 -16.235 1.00 55.25 134 GLN A N 1
ATOM 1021 C CA . GLN A 1 134 ? 25.158 1.050 -16.904 1.00 55.25 134 GLN A CA 1
ATOM 1022 C C . GLN A 1 134 ? 24.520 0.604 -18.239 1.00 55.25 134 GLN A C 1
ATOM 1024 O O . GLN A 1 134 ? 25.248 0.366 -19.202 1.00 55.25 134 GLN A O 1
ATOM 1029 N N . SER A 1 135 ? 23.186 0.512 -18.337 1.00 53.66 135 SER A N 1
ATOM 1030 C CA . SER A 1 135 ? 22.503 -0.040 -19.525 1.00 53.66 135 SER A CA 1
ATOM 1031 C C . SER A 1 135 ? 22.333 0.967 -20.685 1.00 53.66 135 SER A C 1
ATOM 1033 O O . SER A 1 135 ? 22.554 0.575 -21.830 1.00 53.66 135 SER A O 1
ATOM 1035 N N . GLN A 1 136 ? 22.087 2.262 -20.439 1.00 55.53 136 GLN A N 1
ATOM 1036 C CA . GLN A 1 136 ? 22.045 3.321 -21.474 1.00 55.53 136 GLN A CA 1
ATOM 1037 C C . GLN A 1 136 ? 23.433 3.570 -22.073 1.00 55.53 136 GLN A C 1
ATOM 1039 O O . GLN A 1 136 ? 23.589 3.709 -23.292 1.00 55.53 136 GLN A O 1
ATOM 1044 N N . LEU A 1 137 ? 24.473 3.583 -21.228 1.00 59.28 137 LEU A N 1
ATOM 1045 C CA . LEU A 1 137 ? 25.853 3.717 -21.692 1.00 59.28 137 LEU A CA 1
ATOM 1046 C C . LEU A 1 137 ? 26.285 2.484 -22.495 1.00 59.28 137 LEU A C 1
ATOM 1048 O O . 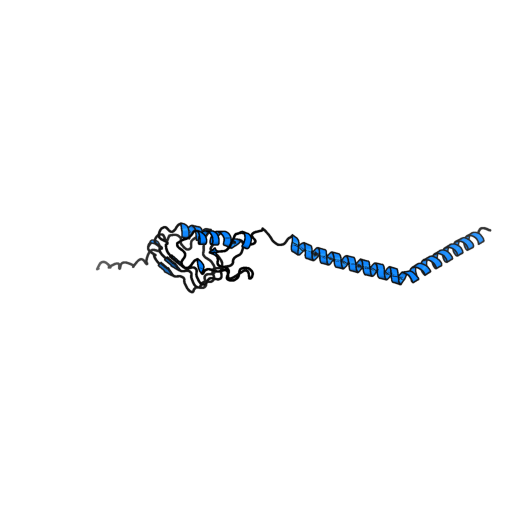LEU A 1 137 ? 26.903 2.645 -23.548 1.00 59.28 137 LEU A O 1
ATOM 1052 N N . GLN A 1 138 ? 25.907 1.267 -22.076 1.00 65.75 138 GLN A N 1
ATOM 1053 C CA . GLN A 1 138 ? 26.202 0.051 -22.845 1.00 65.75 138 GLN A CA 1
ATOM 1054 C C . GLN A 1 138 ? 25.647 0.112 -24.271 1.00 65.75 138 GLN A C 1
ATOM 1056 O O . GLN A 1 138 ? 26.379 -0.207 -25.208 1.00 65.75 138 GLN A O 1
ATOM 1061 N N . THR A 1 139 ? 24.404 0.562 -24.472 1.00 71.44 139 THR A N 1
ATOM 1062 C CA . THR A 1 139 ? 23.836 0.672 -25.827 1.00 71.44 139 THR A CA 1
ATOM 1063 C C . THR A 1 139 ? 24.573 1.690 -26.700 1.00 71.44 139 THR A C 1
ATOM 1065 O O . THR A 1 139 ? 24.805 1.431 -27.882 1.00 71.44 139 THR A O 1
ATOM 1068 N N . SER A 1 140 ? 25.019 2.806 -26.112 1.00 82.38 140 SER A N 1
ATOM 1069 C CA . SER A 1 140 ? 25.791 3.840 -26.814 1.00 82.38 140 SER A CA 1
ATOM 1070 C C . SER A 1 140 ? 27.184 3.343 -27.233 1.00 82.38 140 SER A C 1
ATOM 1072 O O . SER A 1 140 ? 27.580 3.498 -28.391 1.00 82.38 140 SER A O 1
ATOM 1074 N N . TYR A 1 141 ? 27.912 2.661 -26.337 1.00 86.50 141 TYR A N 1
ATOM 1075 C CA . TYR A 1 141 ? 29.246 2.125 -26.641 1.00 86.50 141 TYR A CA 1
ATOM 1076 C C . TYR A 1 141 ? 29.223 0.982 -27.663 1.00 86.50 141 TYR A C 1
ATOM 1078 O O . TYR A 1 141 ? 30.124 0.900 -28.498 1.00 86.50 141 TYR A O 1
ATOM 1086 N N . VAL A 1 142 ? 28.197 0.123 -27.642 1.00 87.44 142 VAL A N 1
ATOM 1087 C CA . VAL A 1 142 ? 28.028 -0.936 -28.654 1.00 87.44 142 VAL A CA 1
ATOM 1088 C C . VAL A 1 142 ? 27.802 -0.325 -30.037 1.00 87.44 142 VAL A C 1
ATOM 1090 O O . VAL A 1 142 ? 28.458 -0.731 -30.997 1.00 87.44 142 VAL A O 1
ATOM 1093 N N . PHE A 1 143 ? 26.939 0.690 -30.142 1.00 90.00 143 PHE A N 1
ATOM 1094 C CA . PHE A 1 143 ? 26.713 1.401 -31.400 1.00 90.00 143 PHE A CA 1
ATOM 1095 C C . PHE A 1 143 ? 27.999 2.063 -31.918 1.00 90.00 143 PHE A C 1
ATOM 1097 O O . PHE A 1 143 ? 28.354 1.889 -33.085 1.00 90.00 143 PHE A O 1
ATOM 1104 N N . LEU A 1 144 ? 28.753 2.738 -31.041 1.00 91.81 144 LEU A N 1
ATOM 1105 C CA . LEU A 1 144 ? 30.046 3.332 -31.389 1.00 91.81 144 LEU A CA 1
ATOM 1106 C C . LEU A 1 144 ? 31.051 2.276 -31.883 1.00 91.81 144 LEU A C 1
ATOM 1108 O O . LEU A 1 144 ? 31.721 2.488 -32.893 1.00 91.81 144 LEU A O 1
ATOM 1112 N N . GLY A 1 145 ? 31.124 1.122 -31.213 1.00 93.50 145 GLY A N 1
ATOM 1113 C CA . GLY A 1 145 ? 31.988 0.009 -31.610 1.00 93.50 145 GLY A CA 1
ATOM 1114 C C . GLY A 1 145 ? 31.664 -0.533 -33.005 1.00 93.50 145 GLY A C 1
ATOM 1115 O O . GLY A 1 145 ? 32.575 -0.761 -33.801 1.00 93.50 145 GLY A O 1
ATOM 1116 N N . ILE A 1 146 ? 30.376 -0.672 -33.337 1.00 95.12 146 ILE A N 1
ATOM 1117 C CA . ILE A 1 146 ? 29.926 -1.115 -34.666 1.00 95.12 146 ILE A CA 1
ATOM 1118 C C . ILE A 1 146 ? 30.312 -0.089 -35.739 1.00 95.12 146 ILE A C 1
ATOM 1120 O O . ILE A 1 146 ? 30.856 -0.466 -36.777 1.00 95.12 146 ILE A O 1
ATOM 1124 N N . VAL A 1 147 ? 30.088 1.205 -35.489 1.00 96.81 147 VAL A N 1
ATOM 1125 C CA . VAL A 1 147 ? 30.439 2.277 -36.436 1.00 96.81 147 VAL A CA 1
ATOM 1126 C C . VAL A 1 147 ? 31.945 2.295 -36.711 1.00 96.81 147 VAL A C 1
ATOM 1128 O O . VAL A 1 147 ? 32.354 2.324 -37.872 1.00 96.81 147 VAL A O 1
ATOM 1131 N N . LEU A 1 148 ? 32.780 2.210 -35.671 1.00 96.44 148 LEU A N 1
ATOM 1132 C CA . LEU A 1 148 ? 34.238 2.178 -35.823 1.00 96.44 148 LEU A CA 1
ATOM 1133 C C . LEU A 1 148 ? 34.716 0.936 -36.589 1.00 96.44 148 LEU A C 1
ATOM 1135 O O . LEU A 1 148 ? 35.586 1.050 -37.454 1.00 96.44 148 LEU A O 1
ATOM 1139 N N . ALA A 1 149 ? 34.123 -0.231 -36.327 1.00 97.06 149 ALA A N 1
ATOM 1140 C CA . ALA A 1 149 ? 34.439 -1.460 -37.051 1.00 97.06 149 ALA A CA 1
ATOM 1141 C C . ALA A 1 149 ? 34.080 -1.362 -38.544 1.00 97.06 149 ALA A C 1
ATOM 1143 O O . ALA A 1 149 ? 34.875 -1.765 -39.393 1.00 97.06 149 ALA A O 1
ATOM 1144 N N . LEU A 1 150 ? 32.922 -0.782 -38.879 1.00 97.38 150 LEU A N 1
ATOM 1145 C CA . LEU A 1 150 ? 32.497 -0.570 -40.266 1.00 97.38 150 LEU A CA 1
ATOM 1146 C C . LEU A 1 150 ? 33.404 0.424 -40.997 1.00 97.38 150 LEU A C 1
ATOM 1148 O O . LEU A 1 150 ? 33.825 0.146 -42.119 1.00 97.38 150 LEU A O 1
ATOM 1152 N N . ILE A 1 151 ? 33.759 1.544 -40.357 1.00 97.00 151 ILE A N 1
ATOM 1153 C CA . ILE A 1 151 ? 34.713 2.515 -40.916 1.00 97.00 151 ILE A CA 1
ATOM 1154 C C . ILE A 1 151 ? 36.057 1.830 -41.194 1.00 97.00 151 ILE A C 1
ATOM 1156 O O . ILE A 1 151 ? 36.605 1.970 -42.289 1.00 97.00 151 ILE A O 1
ATOM 1160 N N . GLY A 1 152 ? 36.562 1.040 -40.240 1.00 96.31 152 GLY A N 1
ATOM 1161 C CA . GLY A 1 152 ? 37.797 0.272 -40.402 1.00 96.31 152 GLY A CA 1
ATOM 1162 C C . GLY A 1 152 ? 37.725 -0.748 -41.543 1.00 96.31 152 GLY A C 1
ATOM 1163 O O . GLY A 1 152 ? 38.645 -0.830 -42.356 1.00 96.31 152 GLY A O 1
ATOM 1164 N N . ALA A 1 153 ? 36.618 -1.484 -41.658 1.00 96.75 153 ALA A N 1
ATOM 1165 C CA . ALA A 1 153 ? 36.406 -2.462 -42.723 1.00 96.75 153 ALA A CA 1
ATOM 1166 C C . ALA A 1 153 ? 36.336 -1.806 -44.111 1.00 96.75 153 ALA A C 1
ATOM 1168 O O . ALA A 1 153 ? 36.960 -2.297 -45.050 1.00 96.7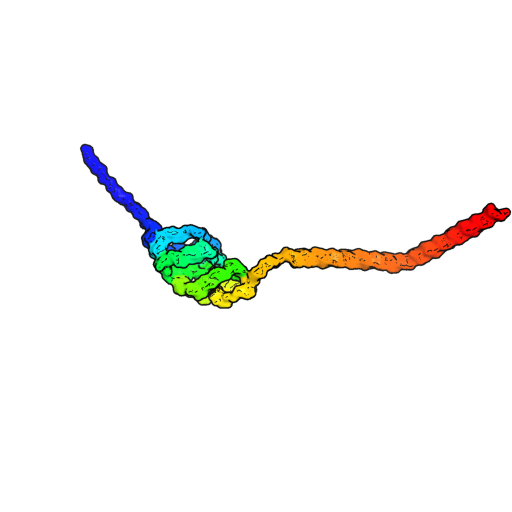5 153 ALA A O 1
ATOM 1169 N N . ILE A 1 154 ? 35.634 -0.675 -44.238 1.00 96.00 154 ILE A N 1
ATOM 1170 C CA . ILE A 1 154 ? 35.563 0.100 -45.484 1.00 96.00 154 ILE A CA 1
ATOM 1171 C C . ILE A 1 154 ? 36.950 0.629 -45.852 1.00 96.00 154 ILE A C 1
ATOM 1173 O O . ILE A 1 154 ? 37.367 0.495 -47.000 1.00 96.00 154 ILE A O 1
ATOM 1177 N N . PHE A 1 155 ? 37.696 1.178 -44.891 1.00 95.38 155 PHE A N 1
ATOM 1178 C CA . PHE A 1 155 ? 39.054 1.666 -45.125 1.00 95.38 155 PHE A CA 1
ATOM 1179 C C . PHE A 1 155 ? 39.989 0.548 -45.614 1.00 95.38 155 PHE A C 1
ATOM 1181 O O . PHE A 1 155 ? 40.678 0.711 -46.623 1.00 95.38 155 PHE A O 1
ATOM 1188 N N . LEU A 1 156 ? 39.964 -0.620 -44.963 1.00 92.31 156 LEU A N 1
ATOM 1189 C CA . LEU A 1 156 ? 40.733 -1.791 -45.391 1.00 92.31 156 LEU A CA 1
ATOM 1190 C C . LEU A 1 156 ? 40.301 -2.303 -46.767 1.00 92.31 156 LEU A C 1
ATOM 1192 O O . LEU A 1 156 ? 41.159 -2.643 -47.580 1.00 92.31 156 LEU A O 1
ATOM 1196 N N . LEU A 1 157 ? 38.998 -2.326 -47.058 1.00 91.88 157 LEU A N 1
ATOM 1197 C CA . LEU A 1 157 ? 38.472 -2.704 -48.367 1.00 91.88 157 LEU A CA 1
ATOM 1198 C C . LEU A 1 157 ? 38.953 -1.736 -49.453 1.00 91.88 157 LEU A C 1
ATOM 1200 O O . LEU A 1 157 ? 39.417 -2.179 -50.500 1.00 91.88 157 LEU A O 1
ATOM 1204 N N . VAL A 1 158 ? 38.911 -0.426 -49.198 1.00 90.12 158 VAL A N 1
ATOM 1205 C CA . VAL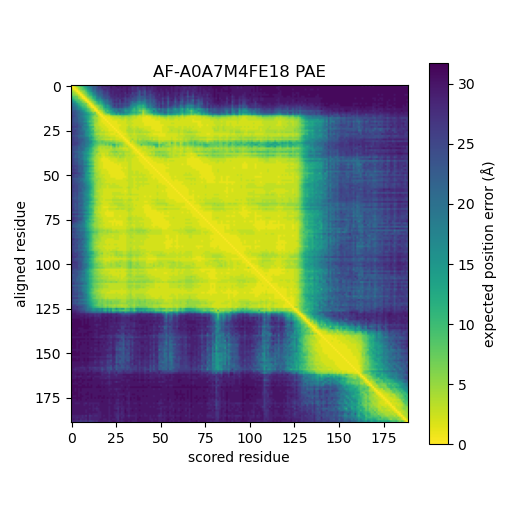 A 1 158 ? 39.428 0.595 -50.118 1.00 90.12 158 VAL A CA 1
ATOM 1206 C C . VAL A 1 158 ? 40.919 0.386 -50.361 1.00 90.12 158 VAL A C 1
ATOM 1208 O O . VAL A 1 158 ? 41.335 0.367 -51.515 1.00 90.12 158 VAL A O 1
ATOM 1211 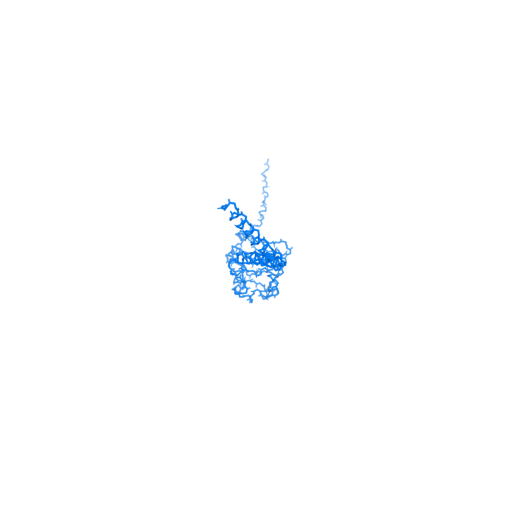N N . LEU A 1 159 ? 41.725 0.161 -49.319 1.00 85.50 159 LEU A N 1
ATOM 1212 C CA . LEU A 1 159 ? 43.152 -0.147 -49.472 1.00 85.50 159 LEU A CA 1
ATOM 1213 C C . LEU A 1 159 ? 43.394 -1.456 -50.232 1.00 85.50 159 LEU A C 1
ATOM 1215 O O . LEU A 1 159 ? 44.326 -1.541 -51.030 1.00 85.50 159 LEU A O 1
ATOM 1219 N N . TYR A 1 160 ? 42.559 -2.470 -50.012 1.00 86.44 160 TYR A N 1
ATOM 1220 C CA . TYR A 1 160 ? 42.637 -3.752 -50.702 1.00 86.44 160 TYR A CA 1
ATOM 1221 C C . TYR A 1 160 ? 42.305 -3.619 -52.195 1.00 86.44 160 TYR A C 1
ATOM 1223 O O . TYR A 1 160 ? 43.055 -4.117 -53.037 1.00 86.44 160 TYR A O 1
ATOM 1231 N N . LEU A 1 161 ? 41.236 -2.897 -52.539 1.00 84.69 161 LEU A N 1
ATOM 1232 C CA . LEU A 1 161 ? 40.836 -2.630 -53.924 1.00 84.69 161 LEU A CA 1
ATOM 1233 C C . LEU A 1 161 ? 41.846 -1.706 -54.623 1.00 84.69 161 LEU A C 1
ATOM 1235 O O . LEU A 1 161 ? 42.274 -1.980 -55.747 1.00 84.69 161 LEU A O 1
ATOM 1239 N N . ASN A 1 162 ? 42.334 -0.682 -53.918 1.00 74.75 162 ASN A N 1
ATOM 1240 C CA . ASN A 1 162 ? 43.401 0.198 -54.393 1.00 74.75 162 ASN A CA 1
ATOM 1241 C C . ASN A 1 162 ? 44.793 -0.429 -54.308 1.00 74.75 162 ASN A C 1
ATOM 1243 O O . ASN A 1 162 ? 45.749 0.184 -54.775 1.00 74.75 162 ASN A O 1
ATOM 1247 N N . ARG A 1 163 ? 44.955 -1.665 -53.823 1.00 72.00 163 ARG A N 1
ATOM 1248 C CA . ARG A 1 163 ? 46.258 -2.349 -53.797 1.00 72.00 163 ARG A CA 1
ATOM 1249 C C . ARG A 1 163 ? 46.861 -2.481 -55.197 1.00 72.00 163 ARG A C 1
ATOM 1251 O O . ARG A 1 163 ? 48.082 -2.533 -55.328 1.00 72.00 163 ARG A O 1
ATOM 1258 N N . LYS A 1 164 ? 46.031 -2.518 -56.248 1.00 56.56 164 LYS A N 1
ATOM 1259 C CA . LYS A 1 164 ? 46.487 -2.468 -57.648 1.00 56.56 164 LYS A CA 1
ATOM 1260 C C . LYS A 1 164 ? 46.830 -1.040 -58.108 1.00 56.56 164 LYS A C 1
ATOM 1262 O O . LYS A 1 164 ? 47.828 -0.866 -58.796 1.00 56.56 164 LYS A O 1
ATOM 1267 N N . GLY A 1 165 ? 46.083 -0.022 -57.675 1.00 60.75 165 GLY A N 1
ATOM 1268 C CA . GLY A 1 165 ? 46.354 1.390 -57.993 1.00 60.75 165 GLY A CA 1
ATOM 1269 C C . GLY A 1 165 ? 47.587 1.965 -57.281 1.00 60.75 165 GLY A C 1
ATOM 1270 O O . GLY A 1 165 ? 48.410 2.626 -57.906 1.00 60.75 165 GLY A O 1
ATOM 1271 N N . ILE A 1 166 ? 47.777 1.647 -55.998 1.00 59.25 166 ILE A N 1
ATOM 1272 C CA . ILE A 1 166 ? 48.904 2.106 -55.165 1.00 59.25 166 ILE A CA 1
ATOM 1273 C C . ILE A 1 166 ? 50.235 1.527 -55.667 1.00 59.25 166 ILE A C 1
ATOM 1275 O O . ILE A 1 166 ? 51.245 2.230 -55.693 1.00 59.25 166 ILE A O 1
ATOM 1279 N N . LYS A 1 167 ? 50.240 0.275 -56.148 1.00 58.47 167 LYS A N 1
ATOM 1280 C CA . LYS A 1 167 ? 51.418 -0.321 -56.802 1.00 58.47 167 LYS A CA 1
ATOM 1281 C C . LYS A 1 167 ? 51.810 0.442 -58.072 1.00 58.47 167 LYS A C 1
ATOM 1283 O O . LYS A 1 167 ? 52.988 0.722 -58.265 1.00 58.47 167 LYS A O 1
ATOM 1288 N N . ASN A 1 168 ? 50.835 0.845 -58.888 1.00 55.72 168 ASN A N 1
ATOM 1289 C CA . ASN A 1 168 ? 51.091 1.599 -60.118 1.00 55.72 168 ASN A CA 1
ATOM 1290 C C . ASN A 1 168 ? 51.559 3.040 -59.835 1.00 55.72 168 ASN A C 1
ATOM 1292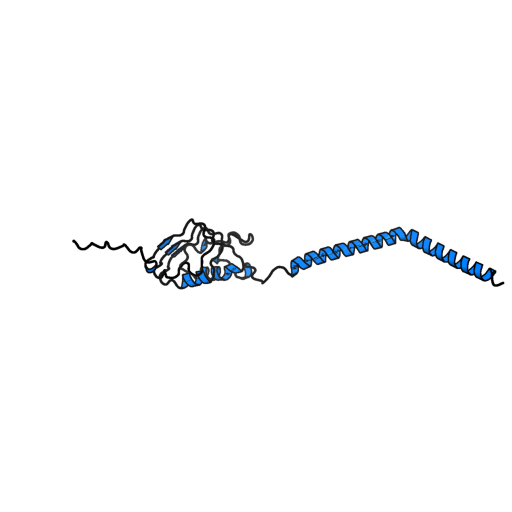 O O . ASN A 1 168 ? 52.429 3.546 -60.539 1.00 55.72 168 ASN A O 1
ATOM 1296 N N . ILE A 1 169 ? 51.043 3.683 -58.779 1.00 58.97 169 ILE A N 1
ATOM 1297 C CA . ILE A 1 169 ? 51.472 5.023 -58.333 1.00 58.97 169 ILE A CA 1
ATOM 1298 C C . ILE A 1 169 ? 52.914 4.999 -57.811 1.00 58.97 169 ILE A C 1
ATOM 1300 O O . ILE A 1 169 ? 53.695 5.895 -58.135 1.00 58.97 169 ILE A O 1
ATOM 1304 N N . SER A 1 170 ? 53.298 3.962 -57.059 1.00 58.16 170 SER A N 1
ATOM 1305 C CA . SER A 1 170 ? 54.678 3.789 -56.592 1.00 58.16 170 SER A CA 1
ATOM 1306 C C . SER A 1 170 ? 55.653 3.635 -57.762 1.00 58.16 170 SER A C 1
ATOM 1308 O O . SER A 1 170 ? 56.671 4.316 -57.788 1.00 58.16 170 SER A O 1
ATOM 1310 N N . VAL A 1 171 ? 55.332 2.800 -58.758 1.00 61.09 171 VAL A N 1
ATOM 1311 C CA . VAL A 1 171 ? 56.202 2.566 -59.927 1.00 61.09 171 VAL A CA 1
ATOM 1312 C C . VAL A 1 171 ? 56.318 3.818 -60.806 1.00 61.09 171 VAL A C 1
ATOM 1314 O O . VAL A 1 171 ? 57.425 4.212 -61.168 1.00 61.09 171 VAL A O 1
ATOM 1317 N N . ALA A 1 172 ? 55.205 4.510 -61.078 1.00 60.06 172 ALA A N 1
ATOM 1318 C CA . ALA A 1 172 ? 55.208 5.729 -61.890 1.00 60.06 172 ALA A CA 1
ATOM 1319 C C . ALA A 1 172 ? 55.946 6.905 -61.218 1.00 60.06 172 ALA A C 1
ATOM 1321 O O . ALA A 1 172 ? 56.565 7.725 -61.899 1.00 60.06 172 ALA A O 1
ATOM 1322 N N . THR A 1 173 ? 55.904 6.997 -59.883 1.00 61.56 173 THR A N 1
ATOM 1323 C CA . THR A 1 173 ? 56.637 8.029 -59.130 1.00 61.56 173 THR A CA 1
ATOM 1324 C C . THR A 1 173 ? 58.140 7.748 -59.141 1.00 61.56 173 THR A C 1
ATOM 1326 O O . THR A 1 173 ? 58.924 8.662 -59.392 1.00 61.56 173 THR A O 1
ATOM 1329 N N . THR A 1 174 ? 58.553 6.487 -58.970 1.00 63.22 174 THR A N 1
ATOM 1330 C CA . THR A 1 174 ? 59.964 6.085 -59.071 1.00 63.22 174 THR A CA 1
ATOM 1331 C C . THR A 1 174 ? 60.525 6.322 -60.480 1.00 63.22 174 THR A C 1
ATOM 1333 O O . THR A 1 174 ? 61.602 6.901 -60.605 1.00 63.22 174 THR A O 1
ATOM 1336 N N . GLU A 1 175 ? 59.787 5.994 -61.548 1.00 62.12 175 GLU A N 1
ATOM 1337 C CA . GLU A 1 175 ? 60.216 6.290 -62.928 1.00 62.12 175 GLU A CA 1
ATOM 1338 C C . GLU A 1 175 ? 60.348 7.793 -63.211 1.00 62.12 175 GLU A C 1
ATOM 1340 O O . GLU A 1 175 ? 61.297 8.219 -63.874 1.00 62.12 175 GLU A O 1
ATOM 1345 N N . ARG A 1 176 ? 59.426 8.623 -62.701 1.00 62.28 176 ARG A N 1
ATOM 1346 C CA . ARG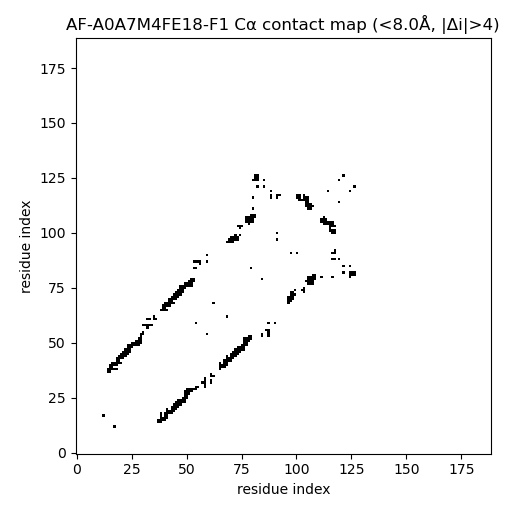 A 1 176 ? 59.495 10.084 -62.871 1.00 62.28 176 ARG A CA 1
ATOM 1347 C C . ARG A 1 176 ? 60.686 10.698 -62.137 1.00 62.28 176 ARG A C 1
ATOM 1349 O O . ARG A 1 176 ? 61.333 11.575 -62.702 1.00 62.28 176 ARG A O 1
ATOM 1356 N N . VAL A 1 177 ? 61.010 10.223 -60.933 1.00 63.28 177 VAL A N 1
ATOM 1357 C CA . VAL A 1 177 ? 62.183 10.684 -60.166 1.00 63.28 177 VAL A CA 1
ATOM 1358 C C . VAL A 1 177 ? 63.492 10.251 -60.837 1.00 63.28 177 VAL A C 1
ATOM 1360 O O . VAL A 1 177 ? 64.405 11.066 -60.958 1.00 63.28 177 VAL A O 1
ATOM 1363 N N . ILE A 1 178 ? 63.570 9.022 -61.363 1.00 62.69 178 ILE A N 1
ATOM 1364 C CA . ILE A 1 178 ? 64.746 8.541 -62.112 1.00 62.69 178 ILE A CA 1
ATOM 1365 C C . ILE A 1 178 ? 64.960 9.362 -63.396 1.00 62.69 178 ILE A C 1
ATOM 1367 O O . ILE A 1 178 ? 66.087 9.774 -63.677 1.00 62.69 178 ILE A O 1
ATOM 1371 N N . LYS A 1 179 ? 63.894 9.675 -64.149 1.00 62.84 179 LYS A N 1
ATOM 1372 C CA . LYS A 1 179 ? 63.976 10.557 -65.331 1.00 62.84 179 LYS A CA 1
ATOM 1373 C C . LYS A 1 179 ? 64.408 11.981 -64.979 1.00 62.84 179 LYS A C 1
ATOM 1375 O O . LYS A 1 179 ? 65.176 12.578 -65.730 1.00 62.84 179 LYS A O 1
ATOM 1380 N N . LEU A 1 180 ? 63.943 12.521 -63.851 1.00 63.12 180 LEU A N 1
ATOM 1381 C CA . LEU A 1 180 ? 64.356 13.847 -63.383 1.00 63.12 180 LEU A CA 1
ATOM 1382 C C . LEU A 1 180 ? 65.850 13.868 -63.032 1.00 63.12 180 LEU A C 1
ATOM 1384 O O . LEU A 1 180 ? 66.557 14.789 -63.432 1.00 63.12 180 LEU A O 1
ATOM 1388 N N . HIS A 1 181 ? 66.336 12.825 -62.353 1.00 62.97 181 HIS A N 1
ATOM 1389 C CA . HIS A 1 181 ? 67.743 12.689 -61.977 1.00 62.97 181 HIS A CA 1
ATOM 1390 C C . HIS A 1 181 ? 68.660 12.506 -63.202 1.00 62.97 181 HIS A C 1
ATOM 1392 O O . HIS A 1 181 ? 69.717 13.129 -63.278 1.00 62.97 181 HIS A O 1
ATOM 1398 N N . GLN A 1 182 ? 68.249 11.716 -64.205 1.00 63.25 182 GLN A N 1
ATOM 1399 C CA . GLN A 1 182 ? 68.994 11.586 -65.468 1.00 63.25 182 GLN A CA 1
ATOM 1400 C C . GLN A 1 182 ? 69.020 12.883 -66.289 1.00 63.25 182 GLN A C 1
ATOM 1402 O O . GLN A 1 182 ? 70.051 13.206 -66.877 1.00 63.25 182 GLN A O 1
ATOM 1407 N N . ASN A 1 183 ? 67.919 13.638 -66.326 1.00 61.69 183 ASN A N 1
ATOM 1408 C CA . ASN A 1 183 ? 67.884 14.924 -67.026 1.00 61.69 183 ASN A CA 1
ATOM 1409 C C . ASN A 1 183 ? 68.755 15.981 -66.336 1.00 61.69 183 ASN A C 1
ATOM 1411 O O . ASN A 1 183 ? 69.421 16.742 -67.028 1.00 61.69 183 ASN A O 1
ATOM 1415 N N . PHE A 1 184 ? 68.810 15.996 -65.001 1.00 56.72 184 PHE A N 1
ATOM 1416 C CA . PHE A 1 184 ? 69.704 16.891 -64.259 1.00 56.72 184 PHE A CA 1
ATOM 1417 C C . PHE A 1 184 ? 71.183 16.607 -64.560 1.00 56.72 184 PHE A C 1
ATOM 1419 O O . PHE A 1 184 ? 71.955 17.530 -64.794 1.00 56.72 184 PHE A O 1
ATOM 1426 N N . PHE A 1 185 ? 71.571 15.331 -64.642 1.00 54.34 185 PHE A N 1
ATOM 1427 C CA . PHE A 1 185 ? 72.954 14.946 -64.945 1.00 54.34 185 PHE A CA 1
ATOM 1428 C C . PHE A 1 185 ? 73.387 15.310 -66.377 1.00 54.34 185 PHE A C 1
ATOM 1430 O O . PHE A 1 185 ? 74.560 15.562 -66.622 1.00 54.34 185 PHE A O 1
ATOM 1437 N N . LYS A 1 186 ? 72.438 15.386 -67.318 1.00 56.12 186 LYS A N 1
ATOM 1438 C CA . LYS A 1 186 ? 72.675 15.807 -68.709 1.00 56.12 186 LYS A CA 1
ATOM 1439 C C . LYS A 1 186 ? 72.867 17.316 -68.887 1.00 56.12 186 LYS A C 1
ATOM 1441 O O . LYS A 1 186 ? 73.318 17.726 -69.945 1.00 56.12 186 LYS A O 1
ATOM 1446 N N . VAL A 1 187 ? 72.473 18.120 -67.899 1.00 55.59 187 VAL A N 1
ATOM 1447 C CA . VAL A 1 187 ? 72.589 19.590 -67.919 1.00 55.59 187 VAL A CA 1
ATOM 1448 C C . VAL A 1 187 ? 73.872 20.062 -67.214 1.00 55.59 187 VAL A C 1
ATOM 1450 O O . VAL A 1 187 ? 74.291 21.199 -67.402 1.00 55.59 187 VAL A O 1
ATOM 1453 N N . CYS A 1 188 ? 74.518 19.193 -66.428 1.00 48.12 188 CYS A N 1
ATOM 1454 C CA . CYS A 1 188 ? 75.766 19.487 -65.711 1.00 48.12 188 CYS A CA 1
ATOM 1455 C C . CYS A 1 188 ? 77.049 18.981 -66.410 1.00 48.12 188 CYS A C 1
ATOM 1457 O O . CYS A 1 188 ? 78.113 19.030 -65.794 1.00 48.12 188 CYS A O 1
ATOM 1459 N N . ILE A 1 189 ? 76.963 18.511 -67.660 1.00 46.75 189 ILE A N 1
ATOM 1460 C CA . ILE A 1 189 ? 78.096 18.190 -68.553 1.00 46.75 189 ILE A CA 1
ATOM 1461 C C . ILE A 1 189 ? 77.948 19.055 -69.800 1.00 46.75 189 ILE A C 1
ATOM 1463 O O . ILE A 1 189 ? 78.972 19.610 -70.251 1.00 46.75 189 ILE A O 1
#

Mean predicted aligned error: 15.55 Å

Radius of gyration: 39.43 Å; Cα contacts (8 Å, |Δi|>4): 223; chains: 1; bounding box: 121×54×92 Å

Sequence (189 aa):
MPPGTSEPHRAGPSPAALQHLDLRNNSLVGLHNVSFQGLGQLESLNLSDNSLMRLKNATLSQLRSLPRLQRISLSRNPWVCDCNIEDMVNWLKESNQVEGKGSLSCSNPEGLLNKPLVKIRSSDLNCSLPVDIQSQLQTSYVFLGIVLALIGAIFLLVLYLNRKGIKNISVATTERVIKLHQNFFKVCI

Nearest PDB structures (foldseek):
  4cnm-assembly1_A  TM=9.468E-01  e=6.737E-12  Homo sapiens
  4cnc-assembly1_A  TM=9.529E-01  e=2.574E-11  Homo sapiens
  4cnc-assembly2_B  TM=9.470E-01  e=2.144E-11  Homo sapiens
  4xsq-assembly1_A  TM=8.326E-01  e=4.409E-07  Branchiostoma floridae
  4rcw-assembly2_B  TM=9.038E-01  e=9.859E-06  Homo sapiens

Foldseek 3Di:
DDDDDDDPPPDDDDLLQAAEAAPAQDADQADDLCNCPNNLNHAEDEPENYAHQAYAPSRLVSCVVNPRHQAYEDHHYQHELALRRVVVLVSLLVDPRYPPQQQDAHNDDPVRHSPRSVPDDSVNRPNPPDPDPVPVVVVVVVVVVVVVVVVVVVVVVVCVVCVVVVVVVVVVVVVVVVVVVVVVVVVVD

pLDDT: mean 83.41, std 16.98, range [42.28, 98.38]

Organism: Crocodylus porosus (NCBI:txid8502)

InterPro domains:
  IPR000483 Cysteine-rich flanking region, C-terminal [SM00082] (77-128)
  IPR001611 Leucine-rich repeat [PF13855] (18-77)
  IPR003591 Leucine-rich repeat, typical subtype [SM00369] (16-38)
  IPR003591 Leucine-rich repeat, typical subtype [SM00369] (39-62)
  IPR032675 Leucine-rich repeat domain superfamily [G3DSA:3.80.10.10] (5-136)
  IPR052286 Wnt/beta-catenin signaling inhibitor [PTHR24364] (17-168)

Secondary struct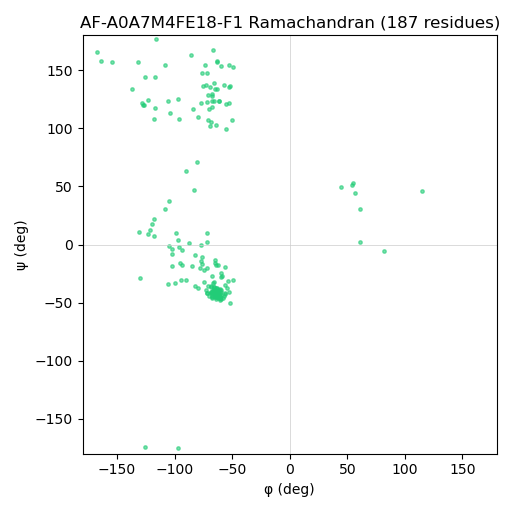ure (DSSP, 8-state):
-PPP------PPPPGGG--EEE--SS------TTTTTT-TT--EEE--SS------HHHHHHHHH-TT--EEE--S--EE-SGGGHHHHHHHHH-SSBTTGGG-BEEESGGGTT-BGGG--GGGGT--SPS-SHHHHHHHHHHHHHHHHHHHHHHHHHHHHTHHHHHHHHHHHHHHHHHHHHHHHHH--